Protein AF-A0A9D7PKL6-F1 (afdb_monomer)

Sequence (180 aa):
MLLTKYAADGWPEVGSLGANDYFYFTLTPSSNYWINLSSFVYTSQSSSGPTNFAVRSSLDGFTSNLGSPSATGGNIALGGPDFTHITTPITFRIYGWSGGGGNFAINDFTFNGSVALPIQLINFNVIQDQNPIISWATLSESDNSHFILERSREGEDFIKINTIQEKAPPMPKTNMLILM

Radius of gyration: 23.39 Å; Cα contacts (8 Å, |Δi|>4): 422; chains: 1; bounding box: 60×27×64 Å

Solvent-accessible surface area (backbone atoms only — not comparable to full-atom values): 10278 Å² total; per-residue (Å²): 132,88,80,76,57,55,71,53,58,72,34,44,52,68,82,67,81,48,97,82,43,60,52,75,51,73,51,65,45,57,92,72,27,25,35,29,43,40,30,43,37,39,37,32,46,60,55,69,16,42,75,44,39,35,30,25,39,51,89,69,74,55,71,60,72,65,37,66,49,52,57,59,30,42,76,34,74,30,67,51,77,92,34,40,75,37,62,57,72,44,38,39,36,45,34,37,16,44,9,67,53,21,34,36,28,43,60,51,75,46,79,42,64,50,75,49,70,44,76,39,71,71,44,79,47,73,48,87,55,102,71,64,46,77,50,68,46,66,75,38,81,60,68,53,36,41,42,42,43,46,46,33,92,79,66,74,66,70,46,80,75,47,74,48,70,48,96,59,84,82,44,70,87,59,84,50,87,57,85,85

Structure (mmCIF, N/CA/C/O backbone):
data_AF-A0A9D7PKL6-F1
#
_entry.id   AF-A0A9D7PKL6-F1
#
loop_
_atom_site.group_PDB
_atom_site.id
_atom_site.type_symbol
_atom_site.label_atom_id
_atom_site.label_alt_id
_atom_site.label_comp_id
_atom_site.label_asym_id
_atom_site.label_entity_id
_atom_site.label_seq_id
_atom_site.pdbx_PDB_ins_code
_atom_site.Cartn_x
_atom_site.Cartn_y
_atom_site.Cartn_z
_atom_site.occupancy
_atom_site.B_iso_or_equiv
_atom_site.auth_seq_id
_atom_site.auth_comp_id
_atom_site.auth_asym_id
_atom_site.auth_atom_id
_atom_site.pdbx_PDB_model_num
ATOM 1 N N . MET A 1 1 ? 27.960 -2.772 8.181 1.00 43.09 1 MET A N 1
ATOM 2 C CA . MET A 1 1 ? 26.676 -2.115 7.867 1.00 43.09 1 MET A CA 1
ATOM 3 C C . MET A 1 1 ? 26.114 -2.822 6.644 1.00 43.09 1 MET A C 1
ATOM 5 O O . MET A 1 1 ? 26.613 -2.601 5.551 1.00 43.09 1 MET A O 1
ATOM 9 N N . LEU A 1 2 ? 25.223 -3.796 6.833 1.00 45.31 2 LEU A N 1
ATOM 10 C CA . LEU A 1 2 ? 24.626 -4.526 5.711 1.00 45.31 2 LEU A CA 1
ATOM 11 C C . LEU A 1 2 ? 23.528 -3.644 5.117 1.00 45.31 2 LEU A C 1
ATOM 13 O O . LEU A 1 2 ? 22.478 -3.477 5.724 1.00 45.31 2 LEU A O 1
ATOM 17 N N . LEU A 1 3 ? 23.806 -3.032 3.968 1.00 49.50 3 LEU A N 1
ATOM 18 C CA . LEU A 1 3 ? 22.808 -2.306 3.193 1.00 49.50 3 LEU A CA 1
ATOM 19 C C . LEU A 1 3 ? 22.071 -3.330 2.318 1.00 49.50 3 LEU A C 1
ATOM 21 O O . LEU A 1 3 ? 22.527 -3.667 1.225 1.00 49.50 3 LEU A O 1
ATOM 25 N N . THR A 1 4 ? 20.975 -3.895 2.825 1.00 68.88 4 THR A N 1
ATOM 26 C CA . THR A 1 4 ? 20.118 -4.808 2.055 1.00 68.88 4 THR A CA 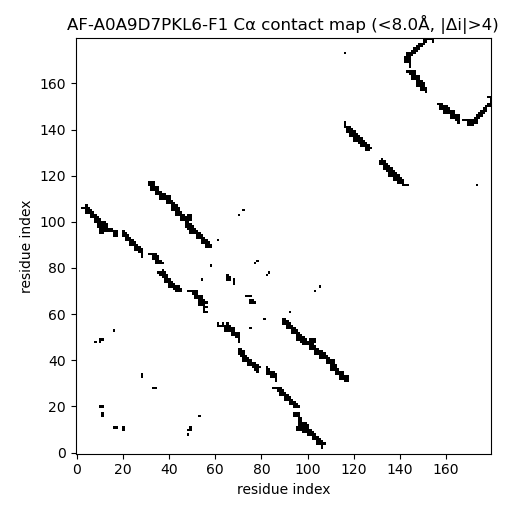1
ATOM 27 C C . THR A 1 4 ? 19.252 -3.996 1.097 1.00 68.88 4 THR A C 1
ATOM 29 O O . THR A 1 4 ? 18.138 -3.608 1.430 1.00 68.88 4 THR A O 1
ATOM 32 N N . LYS A 1 5 ? 19.789 -3.707 -0.088 1.00 84.94 5 LYS A N 1
ATOM 33 C CA . LYS A 1 5 ? 19.020 -3.174 -1.218 1.00 84.94 5 LYS A CA 1
ATOM 34 C C . LYS A 1 5 ? 18.401 -4.319 -2.018 1.00 84.94 5 LYS A C 1
ATOM 36 O O . LYS A 1 5 ? 19.016 -5.378 -2.147 1.00 84.94 5 LYS A O 1
ATOM 41 N N . TYR A 1 6 ? 17.239 -4.080 -2.612 1.00 91.25 6 TYR A N 1
ATOM 42 C CA . TYR A 1 6 ? 16.595 -5.016 -3.535 1.00 91.25 6 TYR A CA 1
ATOM 43 C C . TYR A 1 6 ? 16.832 -4.525 -4.957 1.00 91.25 6 TYR A C 1
ATOM 45 O O . TYR A 1 6 ? 16.249 -3.523 -5.357 1.00 91.25 6 TYR A O 1
ATOM 53 N N . ALA A 1 7 ? 17.730 -5.180 -5.692 1.00 93.00 7 ALA A N 1
ATOM 54 C CA . ALA A 1 7 ? 18.175 -4.748 -7.016 1.00 93.00 7 ALA A CA 1
ATOM 55 C C . ALA A 1 7 ? 17.681 -5.696 -8.114 1.00 93.00 7 ALA A C 1
ATOM 57 O O . ALA A 1 7 ? 17.659 -6.908 -7.911 1.00 93.00 7 ALA A O 1
ATOM 58 N N . ALA A 1 8 ? 17.338 -5.136 -9.272 1.00 91.88 8 ALA A N 1
ATOM 59 C CA . ALA A 1 8 ? 16.996 -5.876 -10.480 1.00 91.88 8 ALA A CA 1
ATOM 60 C C . ALA A 1 8 ? 17.498 -5.137 -11.731 1.00 91.88 8 ALA A C 1
ATOM 62 O O . ALA A 1 8 ? 17.630 -3.907 -11.754 1.00 91.88 8 ALA A O 1
ATOM 63 N N . ASP A 1 9 ? 17.780 -5.903 -12.772 1.00 92.19 9 ASP A N 1
ATOM 64 C CA . ASP A 1 9 ? 18.155 -5.449 -14.109 1.00 92.19 9 ASP A CA 1
ATOM 65 C C . ASP A 1 9 ? 17.289 -6.177 -15.154 1.00 92.19 9 ASP A C 1
ATOM 67 O O . ASP A 1 9 ? 16.287 -6.798 -14.801 1.00 92.19 9 ASP A O 1
ATOM 71 N N . GLY A 1 10 ? 17.615 -6.032 -16.442 1.00 89.25 10 GLY A N 1
ATOM 72 C CA . GLY A 1 10 ? 16.872 -6.704 -17.515 1.00 89.25 10 GLY A CA 1
ATOM 73 C C . GLY A 1 10 ? 15.485 -6.116 -17.792 1.00 89.25 10 GLY A C 1
ATOM 74 O O . GLY A 1 10 ? 14.627 -6.790 -18.351 1.00 89.25 10 GLY A O 1
ATOM 75 N N . TRP A 1 11 ? 15.257 -4.860 -17.407 1.00 91.81 11 TRP A N 1
ATOM 76 C CA . TRP A 1 11 ? 13.983 -4.176 -17.617 1.00 91.81 11 TRP A CA 1
ATOM 77 C C . TRP A 1 11 ? 13.642 -4.011 -19.103 1.00 91.81 11 TRP A C 1
ATOM 79 O O . TRP A 1 11 ? 14.558 -3.798 -19.904 1.00 91.81 11 TRP A O 1
ATOM 89 N N . PRO A 1 12 ? 12.344 -3.987 -19.473 1.00 90.12 12 PRO A N 1
ATOM 90 C CA . PRO A 1 12 ? 11.920 -3.803 -20.859 1.00 90.12 12 PRO A CA 1
ATOM 91 C C . PRO A 1 12 ? 12.604 -2.602 -21.523 1.00 90.12 12 PRO A C 1
ATOM 93 O O . PRO A 1 12 ? 12.607 -1.495 -20.973 1.00 90.12 12 PRO A O 1
ATOM 96 N N . GLU A 1 13 ? 13.202 -2.814 -22.700 1.00 81.25 13 GLU A N 1
ATOM 97 C CA . GLU A 1 13 ? 14.081 -1.818 -23.325 1.00 81.25 13 GLU A CA 1
ATOM 98 C C . GLU A 1 13 ? 13.337 -0.588 -23.846 1.00 81.25 13 GLU A C 1
ATOM 100 O O . GLU A 1 13 ? 13.808 0.538 -23.700 1.00 81.25 13 GLU A O 1
ATOM 105 N N . VAL A 1 14 ? 12.160 -0.800 -24.428 1.00 75.94 14 VAL A N 1
ATOM 106 C CA . VAL A 1 14 ? 11.302 0.240 -24.999 1.00 75.94 14 VAL A CA 1
ATOM 107 C C . VAL A 1 14 ? 9.856 -0.243 -24.955 1.00 75.94 14 VAL A C 1
ATOM 109 O O . VAL A 1 14 ? 9.597 -1.439 -25.082 1.00 75.94 14 VAL A O 1
ATOM 112 N N . GLY A 1 15 ? 8.903 0.681 -24.833 1.00 77.81 15 GLY A N 1
ATOM 113 C CA . GLY A 1 15 ? 7.480 0.376 -24.996 1.00 77.81 15 GLY A CA 1
ATOM 114 C C . GLY A 1 15 ? 6.666 0.524 -23.716 1.00 77.81 15 GLY A C 1
ATOM 115 O O . GLY A 1 15 ? 6.743 1.554 -23.049 1.00 77.81 15 GLY A O 1
ATOM 116 N N . SER A 1 16 ? 5.812 -0.458 -23.435 1.00 83.00 16 SER A N 1
ATOM 117 C CA . SER A 1 16 ? 4.867 -0.455 -22.317 1.00 83.00 16 SER A CA 1
ATOM 118 C C . SER A 1 16 ? 5.400 -1.208 -21.098 1.00 83.00 16 SER A C 1
ATOM 120 O O . SER A 1 16 ? 6.378 -1.946 -21.176 1.00 83.00 16 SER A O 1
ATOM 122 N N . LEU A 1 17 ? 4.693 -1.066 -19.979 1.00 89.31 17 LEU A N 1
ATOM 123 C CA . LEU A 1 17 ? 4.884 -1.860 -18.768 1.00 89.31 17 LEU A CA 1
ATOM 124 C C . LEU A 1 17 ? 4.929 -3.367 -19.083 1.00 89.31 17 LEU A C 1
ATOM 126 O O . LEU A 1 17 ? 4.010 -3.900 -19.710 1.00 89.31 17 LEU A O 1
ATOM 130 N N . GLY A 1 18 ? 5.986 -4.042 -18.626 1.00 87.19 18 GLY A N 1
ATOM 131 C CA . GLY A 1 18 ? 6.113 -5.498 -18.678 1.00 87.19 18 GLY A CA 1
ATOM 132 C C . GLY A 1 18 ? 5.342 -6.144 -17.531 1.00 87.19 18 GLY A C 1
ATOM 133 O O . GLY A 1 18 ? 5.554 -5.811 -16.367 1.00 87.19 18 GLY A O 1
ATOM 134 N N . ALA A 1 19 ? 4.424 -7.065 -17.835 1.00 85.62 19 ALA A N 1
ATOM 135 C CA . ALA A 1 19 ? 3.527 -7.644 -16.829 1.00 85.62 19 ALA A CA 1
ATOM 136 C C . ALA A 1 19 ? 4.251 -8.440 -15.727 1.00 85.62 19 ALA A C 1
ATOM 138 O O . ALA A 1 19 ? 3.666 -8.652 -14.667 1.00 85.62 19 ALA A O 1
ATOM 139 N N . ASN A 1 20 ? 5.499 -8.855 -15.971 1.00 90.25 20 ASN A N 1
ATOM 140 C CA . ASN A 1 20 ? 6.312 -9.677 -15.072 1.00 90.25 20 ASN A CA 1
ATOM 141 C C . ASN A 1 20 ? 7.545 -8.942 -14.511 1.00 90.25 20 ASN A C 1
ATOM 143 O O . ASN A 1 20 ? 8.284 -9.529 -13.726 1.00 90.25 20 ASN A O 1
ATOM 147 N N . ASP A 1 21 ? 7.749 -7.671 -14.872 1.00 92.31 21 ASP A N 1
ATOM 148 C CA . ASP A 1 21 ? 8.943 -6.899 -14.511 1.00 92.31 21 ASP A CA 1
ATOM 149 C C . ASP A 1 21 ? 8.608 -5.914 -13.389 1.00 92.31 21 ASP A C 1
ATOM 151 O O . ASP A 1 21 ? 8.228 -4.760 -13.621 1.00 92.31 21 ASP A O 1
ATOM 155 N N . TYR A 1 22 ? 8.675 -6.401 -12.147 1.00 95.75 22 TYR A N 1
ATOM 156 C CA . TYR A 1 22 ? 8.300 -5.626 -10.968 1.00 95.75 22 TYR A CA 1
ATOM 157 C C . TYR A 1 22 ? 8.981 -6.093 -9.677 1.00 95.75 22 TYR A C 1
ATOM 159 O O . TYR A 1 22 ? 9.321 -7.262 -9.506 1.00 95.75 22 TYR A O 1
ATOM 167 N N . PHE A 1 23 ? 9.058 -5.188 -8.700 1.00 96.44 23 PHE A N 1
ATOM 168 C CA . PHE A 1 23 ? 9.144 -5.567 -7.284 1.00 96.44 23 PHE A CA 1
ATOM 169 C C . PHE A 1 23 ? 7.745 -5.736 -6.718 1.00 96.44 23 PHE A C 1
ATOM 171 O O . PHE A 1 23 ? 6.831 -5.027 -7.139 1.00 96.44 23 PHE A O 1
ATOM 178 N N . TYR A 1 24 ? 7.566 -6.634 -5.750 1.00 97.06 24 TYR A N 1
ATOM 179 C CA . TYR A 1 24 ? 6.280 -6.803 -5.083 1.00 97.06 24 TYR A CA 1
ATOM 180 C C . TYR A 1 24 ? 6.409 -6.873 -3.566 1.00 97.06 24 TYR A C 1
ATOM 182 O O . TYR A 1 24 ? 7.386 -7.386 -3.025 1.00 97.06 24 TYR A O 1
ATOM 190 N N . PHE A 1 25 ? 5.370 -6.383 -2.898 1.00 97.06 25 PHE A N 1
ATOM 191 C CA . PHE A 1 25 ? 5.217 -6.396 -1.450 1.00 97.06 25 PHE A CA 1
ATOM 192 C C . PHE A 1 25 ? 3.818 -6.895 -1.134 1.00 97.06 25 PHE A C 1
ATOM 194 O O . PHE A 1 25 ? 2.854 -6.367 -1.684 1.00 97.06 25 PHE A O 1
ATOM 201 N N . THR A 1 26 ? 3.695 -7.890 -0.261 1.00 97.88 26 THR A N 1
ATOM 202 C CA . THR A 1 26 ? 2.387 -8.376 0.191 1.00 97.88 26 THR A CA 1
ATOM 203 C C . THR A 1 26 ? 2.221 -8.060 1.663 1.00 97.88 26 THR A C 1
ATOM 205 O O . THR A 1 26 ? 3.034 -8.485 2.482 1.00 97.88 26 THR A O 1
ATOM 208 N N . LEU A 1 27 ? 1.169 -7.313 1.981 1.00 96.44 27 LEU A N 1
ATOM 209 C CA . LEU A 1 27 ? 0.736 -7.070 3.346 1.00 96.44 27 LEU A CA 1
ATOM 210 C C . LEU A 1 27 ? -0.363 -8.073 3.670 1.00 96.44 27 LEU A C 1
ATOM 212 O O . LEU A 1 27 ? -1.413 -8.073 3.030 1.00 96.44 27 LEU A O 1
ATOM 216 N N . THR A 1 28 ? -0.110 -8.918 4.662 1.00 95.12 28 THR A N 1
ATOM 217 C CA . THR A 1 28 ? -1.080 -9.890 5.163 1.00 95.12 28 THR A CA 1
ATOM 218 C C . THR A 1 28 ? -1.548 -9.424 6.534 1.00 95.12 28 THR A C 1
ATOM 220 O O . THR A 1 28 ? -0.752 -9.473 7.475 1.00 95.12 28 THR A O 1
ATOM 223 N N . PRO A 1 29 ? -2.804 -8.964 6.672 1.00 91.81 29 PRO A N 1
ATOM 224 C CA . PRO A 1 29 ? -3.382 -8.724 7.984 1.00 91.81 29 PRO A CA 1
ATOM 225 C C . PRO A 1 29 ? -3.323 -10.009 8.818 1.00 91.81 29 PRO A C 1
ATOM 227 O O . PRO A 1 29 ? -3.626 -11.097 8.319 1.00 91.81 29 PRO A O 1
ATOM 230 N N . SER A 1 30 ? -2.928 -9.895 10.086 1.00 87.44 30 SER A N 1
ATOM 231 C CA . SER A 1 30 ? -3.080 -10.995 11.042 1.00 87.44 30 SER A CA 1
ATOM 232 C C . SER A 1 30 ? -4.556 -11.362 11.183 1.00 87.44 30 SER A C 1
ATOM 234 O O . SER A 1 30 ? -5.426 -10.508 11.013 1.00 87.44 30 SER A O 1
ATOM 236 N N . SER A 1 31 ? -4.847 -12.621 11.524 1.00 82.81 31 SER A N 1
ATOM 237 C CA . SER A 1 31 ? -6.228 -13.091 11.692 1.00 82.81 31 SER A CA 1
ATOM 238 C C . SER A 1 31 ? -7.029 -12.147 12.584 1.00 82.81 31 SER A C 1
ATOM 240 O O . SER A 1 31 ? -6.599 -11.844 13.693 1.00 82.81 31 SER A O 1
ATOM 242 N N . ASN A 1 32 ? -8.204 -11.744 12.102 1.00 75.94 32 ASN A N 1
ATOM 243 C CA . ASN A 1 32 ? -9.140 -10.807 12.726 1.00 75.94 32 ASN A CA 1
ATOM 244 C C . ASN A 1 32 ? -8.708 -9.320 12.706 1.00 75.94 32 ASN A C 1
ATOM 246 O O . ASN A 1 32 ? -9.543 -8.458 12.927 1.00 75.94 32 ASN A O 1
ATOM 250 N N . TYR A 1 33 ? -7.473 -8.957 12.374 1.00 83.75 33 TYR A N 1
ATOM 251 C CA . TYR A 1 33 ? -7.083 -7.546 12.237 1.00 83.75 33 TYR A CA 1
ATOM 252 C C . TYR A 1 33 ? -7.421 -7.025 10.837 1.00 83.75 33 TYR A C 1
ATOM 254 O O . TYR A 1 33 ? -7.478 -7.794 9.875 1.00 83.75 33 TYR A O 1
ATOM 262 N N . TRP A 1 34 ? -7.588 -5.707 10.701 1.00 88.62 34 TRP A N 1
ATOM 263 C CA . TRP A 1 34 ? -7.615 -5.060 9.388 1.00 88.62 34 TRP A CA 1
ATOM 264 C C . TRP A 1 34 ? -6.633 -3.904 9.297 1.00 88.62 34 TRP A C 1
ATOM 266 O O . TRP A 1 34 ? -6.353 -3.206 10.274 1.00 88.62 34 TRP A O 1
ATOM 276 N N . ILE A 1 35 ? -6.119 -3.703 8.089 1.00 93.50 35 ILE A N 1
ATOM 277 C CA . ILE A 1 35 ? -5.188 -2.626 7.765 1.00 93.50 35 ILE A CA 1
ATOM 278 C C . ILE A 1 35 ? -5.977 -1.471 7.139 1.00 93.50 35 ILE A C 1
ATOM 280 O O . ILE A 1 35 ? -6.814 -1.681 6.262 1.00 93.50 35 ILE A O 1
ATOM 284 N N . ASN A 1 36 ? -5.684 -0.246 7.571 1.00 94.81 36 ASN A N 1
ATOM 285 C CA . ASN A 1 36 ? -6.054 0.980 6.870 1.00 94.81 36 ASN A CA 1
ATOM 286 C C . ASN A 1 36 ? -4.767 1.666 6.427 1.00 94.81 36 ASN A C 1
ATOM 288 O O . ASN A 1 36 ? -3.945 2.030 7.267 1.00 94.81 36 ASN A O 1
ATOM 292 N N . LEU A 1 37 ? -4.568 1.830 5.125 1.00 96.69 37 LEU A N 1
ATOM 293 C CA . LEU A 1 37 ? -3.371 2.470 4.589 1.00 96.69 37 LEU A CA 1
ATOM 294 C C . LEU A 1 37 ? -3.600 3.972 4.404 1.00 96.69 37 LEU A C 1
ATOM 296 O O . LEU A 1 37 ? -4.722 4.451 4.272 1.00 96.69 37 LEU A O 1
ATOM 300 N N . SER A 1 38 ? -2.506 4.724 4.414 1.00 97.06 38 SER A N 1
ATOM 301 C CA . SER A 1 38 ? -2.490 6.154 4.103 1.00 97.06 38 SER A CA 1
ATOM 302 C C . SER A 1 38 ? -1.519 6.460 2.973 1.00 97.06 38 SER A C 1
ATOM 304 O O . SER A 1 38 ? -1.857 7.208 2.053 1.00 97.06 38 SER A O 1
ATOM 306 N N . SER A 1 39 ? -0.334 5.848 2.988 1.00 97.88 39 SER A N 1
ATOM 307 C CA . SER A 1 39 ? 0.607 5.949 1.881 1.00 97.88 39 SER A CA 1
ATOM 308 C C . SER A 1 39 ? 1.597 4.799 1.808 1.00 97.88 39 SER A C 1
ATOM 310 O O . SER A 1 39 ? 1.878 4.118 2.793 1.00 97.88 39 SER A O 1
ATOM 312 N N . PHE A 1 40 ? 2.168 4.624 0.623 1.00 97.94 40 PHE A N 1
ATOM 313 C CA . PHE A 1 40 ? 3.340 3.797 0.400 1.00 97.94 40 PHE A CA 1
ATOM 314 C C . PHE A 1 40 ? 4.494 4.676 -0.078 1.00 97.94 40 PHE A C 1
ATOM 316 O O . PHE A 1 40 ? 4.395 5.337 -1.111 1.00 97.94 40 PHE A O 1
ATOM 323 N N . VAL A 1 41 ? 5.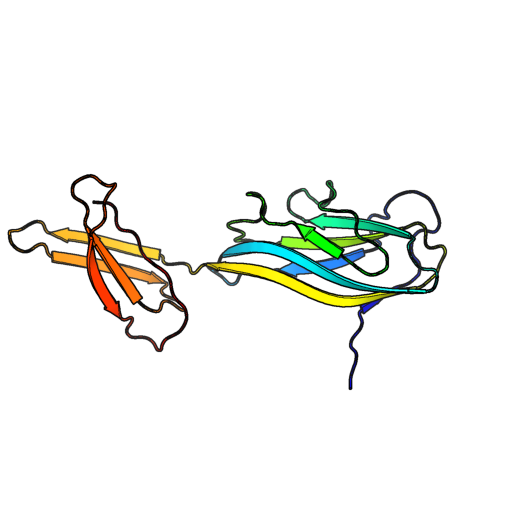584 4.693 0.682 1.00 97.69 41 VAL A N 1
ATOM 324 C CA . VAL A 1 41 ? 6.775 5.493 0.397 1.00 97.69 41 VAL A CA 1
ATOM 325 C C . VAL A 1 41 ? 7.937 4.554 0.144 1.00 97.69 41 VAL A C 1
ATOM 327 O O . VAL A 1 41 ? 8.128 3.598 0.888 1.00 97.69 41 VAL A O 1
ATOM 330 N N . TYR A 1 42 ? 8.739 4.834 -0.874 1.00 96.75 42 TYR A N 1
ATOM 331 C CA . TYR A 1 42 ? 9.992 4.119 -1.081 1.00 96.75 42 TYR A CA 1
ATOM 332 C C . TYR A 1 42 ? 11.060 5.042 -1.657 1.00 96.75 42 TYR A C 1
ATOM 334 O O . TYR A 1 42 ? 10.757 6.046 -2.308 1.00 96.75 42 TYR A O 1
ATOM 342 N N . THR A 1 43 ? 12.318 4.679 -1.426 1.00 96.94 43 THR A N 1
ATOM 343 C CA . THR A 1 43 ? 13.481 5.323 -2.039 1.00 96.94 43 THR A CA 1
ATOM 344 C C . THR A 1 43 ? 14.207 4.330 -2.929 1.00 96.94 43 THR A C 1
ATOM 346 O O . THR A 1 43 ? 14.248 3.128 -2.650 1.00 96.94 43 THR A O 1
ATOM 349 N N . SER A 1 44 ? 14.794 4.822 -4.012 1.00 96.19 44 SER A N 1
ATOM 350 C CA . SER A 1 44 ? 15.494 3.974 -4.970 1.00 96.19 44 SER A CA 1
ATOM 351 C C . SER A 1 44 ? 16.701 4.662 -5.587 1.00 96.19 44 SER A C 1
ATOM 353 O O . SER A 1 44 ? 16.901 5.870 -5.468 1.00 96.19 44 SER A O 1
ATOM 355 N N . GLN A 1 45 ? 17.523 3.857 -6.246 1.00 94.88 45 GLN A N 1
ATOM 356 C CA . GLN A 1 45 ? 18.632 4.298 -7.078 1.00 94.88 45 GLN A CA 1
ATOM 357 C C . GLN A 1 45 ? 18.580 3.563 -8.416 1.00 94.88 45 GLN A C 1
ATOM 359 O O . GLN A 1 45 ? 18.155 2.410 -8.486 1.00 94.88 45 GLN A O 1
ATOM 364 N N . SER A 1 46 ? 19.029 4.234 -9.470 1.00 93.81 46 SER A N 1
ATOM 365 C CA . SER A 1 46 ? 19.059 3.701 -10.828 1.00 93.81 46 SER A CA 1
ATOM 366 C C . SER A 1 46 ? 20.397 4.028 -11.477 1.00 93.81 46 SER A C 1
ATOM 368 O O . SER A 1 46 ? 20.918 5.129 -11.304 1.00 93.81 46 SER A O 1
ATOM 370 N N . SER A 1 47 ? 20.944 3.077 -12.230 1.00 92.69 47 SER A N 1
ATOM 371 C CA . SER A 1 47 ? 22.112 3.269 -13.088 1.00 92.69 47 SER A CA 1
ATOM 372 C C . SER A 1 47 ? 21.750 2.798 -14.488 1.00 92.69 47 SER A C 1
ATOM 374 O O . SER A 1 47 ? 21.758 1.599 -14.771 1.00 92.69 47 SER A O 1
ATOM 376 N N . SER A 1 48 ? 21.364 3.751 -15.339 1.00 91.38 48 SER A N 1
ATOM 377 C CA . SER A 1 48 ? 20.802 3.499 -16.676 1.00 91.38 48 SER A CA 1
ATOM 378 C C . SER A 1 48 ? 19.572 2.575 -16.683 1.00 91.38 48 SER A C 1
ATOM 380 O O . SER A 1 48 ? 19.283 1.977 -17.708 1.00 91.38 48 SER A O 1
ATOM 382 N N . GLY A 1 49 ? 18.885 2.404 -15.547 1.00 93.00 49 GLY A N 1
ATOM 383 C CA . GLY A 1 49 ? 17.706 1.547 -15.418 1.00 93.00 49 GLY A CA 1
ATOM 384 C C . GLY A 1 49 ? 16.429 2.190 -15.977 1.00 93.00 49 GLY A C 1
ATOM 385 O O . GLY A 1 49 ? 16.500 3.148 -16.749 1.00 93.00 49 GLY A O 1
ATOM 386 N N . PRO A 1 50 ? 15.243 1.699 -15.576 1.00 94.75 50 PRO A N 1
ATOM 387 C CA . PRO A 1 50 ? 13.960 2.216 -16.026 1.00 94.75 50 PRO A CA 1
ATOM 388 C C . PRO A 1 50 ? 13.827 3.724 -15.873 1.00 94.75 50 PRO A C 1
ATOM 390 O O . PRO A 1 50 ? 14.256 4.318 -14.879 1.00 94.75 50 PRO A O 1
ATOM 393 N N . THR A 1 51 ? 13.167 4.324 -16.854 1.00 94.00 51 THR A N 1
ATOM 394 C CA . THR A 1 51 ? 12.846 5.757 -16.880 1.00 94.00 51 THR A CA 1
ATOM 395 C C . THR A 1 51 ? 11.367 6.023 -16.625 1.00 94.00 51 THR A C 1
ATOM 397 O O . THR A 1 51 ? 10.990 7.150 -16.313 1.00 94.00 51 THR A O 1
ATOM 400 N N . ASN A 1 52 ? 10.534 4.985 -16.708 1.00 95.25 52 ASN A N 1
ATOM 401 C CA . ASN A 1 52 ? 9.107 5.052 -16.445 1.00 95.25 52 ASN A CA 1
ATOM 402 C C . ASN A 1 52 ? 8.721 4.043 -15.367 1.00 95.25 52 ASN A C 1
ATOM 404 O O . ASN A 1 52 ? 9.278 2.944 -15.323 1.00 95.25 52 ASN A O 1
ATOM 408 N N . PHE A 1 53 ? 7.751 4.416 -14.531 1.00 96.25 53 PHE A N 1
ATOM 409 C CA . PHE A 1 53 ? 7.316 3.614 -13.395 1.00 96.25 53 PHE A CA 1
ATOM 410 C C . PHE A 1 53 ? 5.805 3.661 -13.218 1.00 96.25 53 PHE A C 1
ATOM 412 O O . PHE A 1 53 ? 5.147 4.645 -13.558 1.00 96.25 53 PHE A O 1
ATOM 419 N N . ALA A 1 54 ? 5.269 2.596 -12.633 1.00 97.44 54 ALA A N 1
ATOM 420 C CA . ALA A 1 54 ? 3.893 2.541 -12.169 1.00 97.44 54 ALA A CA 1
ATOM 421 C C . ALA A 1 54 ? 3.813 1.700 -10.897 1.00 97.44 54 ALA A C 1
ATOM 423 O O . ALA A 1 54 ? 4.437 0.642 -10.806 1.00 97.44 54 ALA A O 1
ATOM 424 N N . VAL A 1 55 ? 3.007 2.144 -9.938 1.00 98.06 55 VAL A N 1
ATOM 425 C CA . VAL A 1 55 ? 2.627 1.340 -8.775 1.00 98.06 55 VAL A CA 1
ATOM 426 C C . VAL A 1 55 ? 1.196 0.864 -8.958 1.00 98.06 55 VAL A C 1
ATOM 428 O O . VAL A 1 55 ? 0.327 1.661 -9.303 1.00 98.06 55 VAL A O 1
ATOM 431 N N . ARG A 1 56 ? 0.947 -0.428 -8.740 1.00 98.00 56 ARG A N 1
ATOM 432 C CA . ARG A 1 56 ? -0.392 -1.040 -8.814 1.00 98.00 56 ARG A CA 1
ATOM 433 C C . ARG A 1 56 ? -0.647 -1.933 -7.608 1.00 98.00 56 ARG A C 1
ATOM 435 O O . ARG A 1 56 ? 0.312 -2.375 -6.976 1.00 98.00 56 ARG A O 1
ATOM 442 N N . SER A 1 57 ? -1.909 -2.240 -7.321 1.00 98.19 57 SER A N 1
ATOM 443 C CA . SER A 1 57 ? -2.288 -3.197 -6.275 1.00 98.19 57 SER A CA 1
ATOM 444 C C . SER A 1 57 ? -3.035 -4.404 -6.836 1.00 98.19 57 SER A C 1
ATOM 446 O O . SER A 1 57 ? -3.504 -4.404 -7.969 1.00 98.19 57 SER A O 1
ATOM 448 N N . SER A 1 58 ? -3.155 -5.448 -6.019 1.00 98.31 58 SER A N 1
ATOM 449 C CA . SER A 1 58 ? -3.961 -6.630 -6.318 1.00 98.31 58 SER A CA 1
ATOM 450 C C . SER A 1 58 ? -5.468 -6.376 -6.244 1.00 98.31 58 SER A C 1
ATOM 452 O O . SER A 1 58 ? -6.224 -7.261 -6.632 1.00 98.31 58 SER A O 1
ATOM 454 N N . LEU A 1 59 ? -5.906 -5.209 -5.752 1.00 96.75 59 LEU A N 1
ATOM 455 C CA . LEU A 1 59 ? -7.321 -4.879 -5.544 1.00 96.75 59 LEU A CA 1
ATOM 456 C C . LEU A 1 59 ? -8.135 -4.986 -6.839 1.00 96.75 59 LEU A C 1
ATOM 458 O O . LEU A 1 59 ? -9.264 -5.461 -6.826 1.00 96.75 59 LEU A O 1
ATOM 462 N N . ASP A 1 60 ? -7.532 -4.586 -7.954 1.00 95.69 60 ASP A N 1
ATOM 463 C CA . ASP A 1 60 ? -8.140 -4.617 -9.280 1.00 95.69 60 ASP A CA 1
ATOM 464 C C . ASP A 1 60 ? -7.417 -5.586 -10.231 1.00 95.69 60 ASP A C 1
ATOM 466 O O . ASP A 1 60 ? -7.483 -5.445 -11.449 1.00 95.69 60 ASP A O 1
ATOM 470 N N . GLY A 1 61 ? -6.671 -6.555 -9.690 1.00 96.75 61 GLY A N 1
ATOM 471 C CA . GLY A 1 61 ? -5.865 -7.465 -10.505 1.00 96.75 61 GLY A CA 1
ATOM 472 C C . GLY A 1 61 ? -4.686 -6.787 -11.217 1.00 96.75 61 GLY A C 1
ATOM 473 O O . GLY A 1 61 ? -4.230 -7.288 -12.244 1.00 96.75 61 GLY A O 1
ATOM 474 N N . PHE A 1 62 ? -4.161 -5.685 -10.667 1.00 97.44 62 PHE A N 1
ATOM 475 C CA . PHE A 1 62 ? -3.035 -4.910 -11.197 1.00 97.44 62 PHE A CA 1
ATOM 476 C C . PHE A 1 62 ? -3.333 -4.201 -12.525 1.00 97.44 62 PHE A C 1
ATOM 478 O O . PHE A 1 62 ? -2.455 -4.123 -13.395 1.00 97.44 62 PHE A O 1
ATOM 485 N N . THR A 1 63 ? -4.539 -3.656 -12.696 1.00 95.19 63 THR A N 1
ATOM 486 C CA . THR A 1 63 ? -4.929 -2.981 -13.948 1.00 95.19 63 THR A CA 1
ATOM 487 C C . THR A 1 63 ? -4.683 -1.474 -13.929 1.00 95.19 63 THR A C 1
ATOM 489 O O . THR A 1 63 ? -4.138 -0.933 -14.895 1.00 95.19 63 THR A O 1
ATOM 492 N N . SER A 1 64 ? -4.992 -0.806 -12.821 1.00 95.50 64 SER A N 1
ATOM 493 C CA . SER A 1 64 ? -4.935 0.648 -12.675 1.00 95.50 64 SER A CA 1
ATOM 494 C C . SER A 1 64 ? -3.649 1.089 -11.988 1.00 95.50 64 SER A C 1
ATOM 496 O O . SER A 1 64 ? -3.149 0.443 -11.064 1.00 95.50 64 SER A O 1
ATOM 498 N N . ASN A 1 65 ? -3.104 2.223 -12.431 1.00 96.69 65 ASN A N 1
ATOM 499 C CA . ASN A 1 65 ? -1.962 2.845 -11.770 1.00 96.69 65 ASN A CA 1
ATOM 500 C C . ASN A 1 65 ? -2.443 3.628 -10.540 1.00 96.69 65 ASN A C 1
ATOM 502 O O . ASN A 1 65 ? -3.242 4.550 -10.670 1.00 96.69 65 ASN A O 1
ATOM 506 N N . LEU A 1 66 ? -1.896 3.303 -9.371 1.00 97.38 66 LEU A N 1
ATOM 507 C CA . LEU A 1 66 ? -2.047 4.074 -8.130 1.00 97.38 66 LEU A CA 1
ATOM 508 C C . LEU A 1 66 ? -1.142 5.311 -8.116 1.00 97.38 66 LEU A C 1
ATOM 510 O O . LEU A 1 66 ? -1.412 6.290 -7.430 1.00 97.38 66 LEU A O 1
ATOM 514 N N . GLY A 1 67 ? -0.054 5.263 -8.883 1.00 96.56 67 GLY A N 1
ATOM 515 C CA . GLY A 1 67 ? 0.840 6.389 -9.106 1.00 96.56 67 GLY A CA 1
ATOM 516 C C . GLY A 1 67 ? 1.974 6.032 -10.060 1.00 96.56 67 GLY A C 1
ATOM 517 O O . GLY A 1 67 ? 2.200 4.857 -10.357 1.00 96.56 67 GLY A O 1
ATOM 518 N N . SER A 1 68 ? 2.690 7.057 -10.514 1.00 95.81 68 SER A N 1
ATOM 519 C CA . SER A 1 68 ? 3.821 6.945 -11.443 1.00 95.81 68 SER A CA 1
ATOM 520 C C . SER A 1 68 ? 5.047 7.644 -10.838 1.00 95.81 68 SER A C 1
ATOM 522 O O . SER A 1 68 ? 5.278 8.820 -11.121 1.00 95.81 68 SER A O 1
ATOM 524 N N . PRO A 1 69 ? 5.776 6.980 -9.923 1.00 94.81 69 PRO A N 1
ATOM 525 C CA . PRO A 1 69 ? 6.931 7.561 -9.233 1.00 94.81 69 PRO A CA 1
ATOM 526 C C . PRO A 1 69 ? 8.144 7.729 -10.168 1.00 94.81 69 PRO A C 1
ATOM 528 O O . PRO A 1 69 ? 8.077 7.426 -11.358 1.00 94.81 69 PRO A O 1
ATOM 531 N N . SER A 1 70 ? 9.266 8.231 -9.644 1.00 93.38 70 SER A N 1
ATOM 532 C CA . SER A 1 70 ? 10.501 8.406 -10.418 1.00 93.38 70 SER A CA 1
ATOM 533 C C . SER A 1 70 ? 11.545 7.331 -10.095 1.00 93.38 70 SER A C 1
ATOM 535 O O . SER A 1 70 ? 11.390 6.526 -9.173 1.00 93.38 70 SER A O 1
ATOM 537 N N . ALA A 1 71 ? 12.672 7.371 -10.811 1.00 93.44 71 ALA A N 1
ATOM 538 C CA . ALA A 1 71 ? 13.814 6.488 -10.574 1.00 93.44 71 ALA A CA 1
ATOM 539 C C . ALA A 1 71 ? 14.464 6.653 -9.184 1.00 93.44 71 ALA A C 1
ATOM 541 O O . ALA A 1 71 ? 15.220 5.777 -8.759 1.00 93.44 71 ALA A O 1
ATOM 542 N N . THR A 1 72 ? 14.171 7.741 -8.462 1.00 95.25 72 THR A N 1
ATOM 543 C CA . THR A 1 72 ? 14.662 7.984 -7.093 1.00 95.25 72 THR A CA 1
ATOM 544 C C . THR A 1 72 ? 13.670 7.564 -6.008 1.00 95.25 72 THR A C 1
ATOM 546 O O . THR A 1 72 ? 14.004 7.600 -4.824 1.00 95.25 72 THR A O 1
ATOM 549 N N . GLY A 1 73 ? 12.454 7.176 -6.394 1.00 95.25 73 GLY A N 1
ATOM 550 C CA . GLY A 1 73 ? 11.391 6.768 -5.487 1.00 95.25 73 GLY A CA 1
ATOM 551 C C . GLY A 1 73 ? 10.176 7.681 -5.547 1.00 95.25 73 GLY A C 1
ATOM 552 O O . GLY A 1 73 ? 10.007 8.478 -6.474 1.00 95.25 73 GLY A O 1
ATOM 553 N N . GLY A 1 74 ? 9.305 7.561 -4.550 1.00 95.69 74 GLY A N 1
ATOM 554 C CA . GLY A 1 74 ? 8.099 8.374 -4.481 1.00 95.69 74 GLY A CA 1
ATOM 555 C C . GLY A 1 74 ? 7.211 8.069 -3.285 1.00 95.69 74 GLY A C 1
ATOM 556 O O . GLY A 1 74 ? 7.486 7.176 -2.485 1.00 95.69 7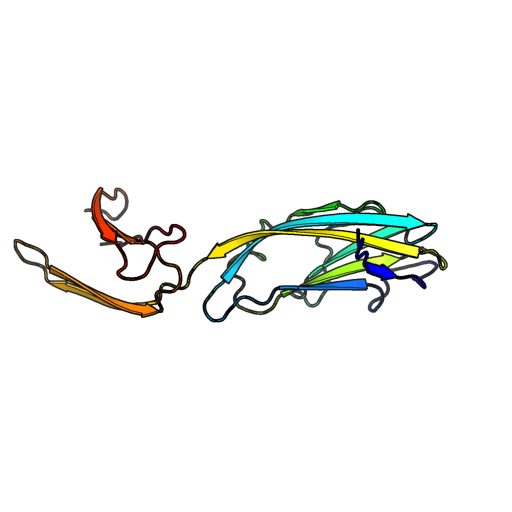4 GLY A O 1
ATOM 557 N N . ASN A 1 75 ? 6.130 8.841 -3.196 1.00 97.50 75 ASN A N 1
ATOM 558 C CA . ASN A 1 75 ? 5.059 8.693 -2.220 1.00 97.50 75 ASN A CA 1
ATOM 559 C C . ASN A 1 75 ? 3.749 8.421 -2.968 1.00 97.50 75 ASN A C 1
ATOM 561 O O . ASN A 1 75 ? 3.279 9.272 -3.723 1.00 97.50 75 ASN A O 1
ATOM 565 N N . ILE A 1 76 ? 3.183 7.236 -2.771 1.00 98.06 76 ILE A N 1
ATOM 566 C CA . ILE A 1 76 ? 1.920 6.808 -3.366 1.00 98.06 76 ILE A CA 1
ATOM 567 C C . ILE A 1 76 ? 0.821 7.008 -2.331 1.00 98.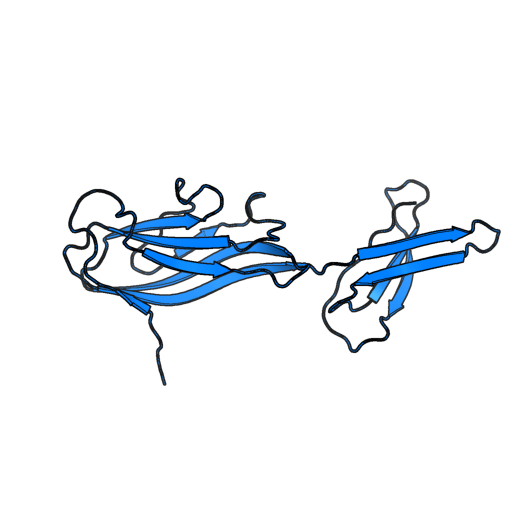06 76 ILE A C 1
ATOM 569 O O . ILE A 1 76 ? 0.869 6.415 -1.252 1.00 98.06 76 ILE A O 1
ATOM 573 N N . ALA A 1 77 ? -0.164 7.843 -2.650 1.00 97.31 77 ALA A N 1
ATOM 574 C CA . ALA A 1 77 ? -1.309 8.070 -1.780 1.00 97.31 77 ALA A CA 1
ATOM 575 C C . ALA A 1 77 ? -2.218 6.833 -1.765 1.00 97.31 77 ALA A C 1
ATOM 577 O O . ALA A 1 77 ? -2.643 6.360 -2.815 1.00 97.31 77 ALA A O 1
ATOM 578 N N . LEU A 1 78 ? -2.526 6.339 -0.567 1.00 96.62 78 LEU A N 1
ATOM 579 C CA . LEU A 1 78 ? -3.380 5.174 -0.322 1.00 96.62 78 LEU A CA 1
ATOM 580 C C . LEU A 1 78 ? -4.498 5.496 0.684 1.00 96.62 78 LEU A C 1
ATOM 582 O O . LEU A 1 78 ? -5.039 4.595 1.294 1.00 96.62 78 LEU A O 1
ATOM 586 N N . GLY A 1 79 ? -4.845 6.770 0.889 1.00 88.38 79 GLY A N 1
ATOM 587 C CA . GLY A 1 79 ? -5.887 7.179 1.845 1.00 88.38 79 GLY A CA 1
ATOM 588 C C . GLY A 1 79 ? -7.329 7.070 1.326 1.00 88.38 79 GLY A C 1
ATOM 589 O O . GLY A 1 79 ? -8.239 7.592 1.963 1.00 88.38 79 GLY A O 1
ATOM 590 N N . GLY A 1 80 ? -7.539 6.477 0.146 1.00 89.81 80 GLY A N 1
ATOM 591 C CA . GLY A 1 80 ? -8.869 6.280 -0.438 1.00 89.81 80 GLY A CA 1
ATOM 592 C C . GLY A 1 80 ? -9.644 5.131 0.226 1.00 89.81 80 GLY A C 1
ATOM 593 O O . GLY A 1 80 ? -9.029 4.277 0.866 1.00 89.81 80 GLY A O 1
ATOM 594 N N . PRO A 1 81 ? -10.979 5.067 0.048 1.00 90.81 81 PRO A N 1
ATOM 595 C CA . PRO A 1 81 ? -11.833 4.055 0.688 1.00 90.81 81 PRO A CA 1
ATOM 596 C C . PRO A 1 81 ? -11.407 2.618 0.355 1.00 90.81 81 PRO A C 1
ATOM 598 O O . PRO A 1 81 ? -11.448 1.741 1.214 1.00 90.81 81 PRO A O 1
ATOM 601 N N . ASP A 1 82 ? -10.899 2.419 -0.857 1.00 93.88 82 ASP A N 1
ATOM 602 C CA . ASP A 1 82 ? -10.368 1.165 -1.396 1.00 93.88 82 ASP A CA 1
ATOM 603 C C . ASP A 1 82 ? -9.198 0.563 -0.600 1.00 93.88 82 ASP A C 1
ATOM 605 O O . ASP A 1 82 ? -8.886 -0.620 -0.728 1.00 93.88 82 ASP A O 1
ATOM 609 N N . PHE A 1 83 ? -8.536 1.375 0.225 1.00 96.44 83 PHE A N 1
ATOM 610 C CA . PHE A 1 83 ? -7.380 0.982 1.027 1.00 96.44 83 PHE A CA 1
ATOM 611 C C . PHE A 1 83 ? -7.653 1.068 2.534 1.00 96.44 83 PHE A C 1
ATOM 613 O O . PHE A 1 83 ? -6.729 1.121 3.351 1.00 96.44 83 PHE A O 1
ATOM 620 N N . THR A 1 84 ? -8.933 1.053 2.902 1.00 94.19 84 THR A N 1
ATOM 621 C CA . THR A 1 84 ? -9.408 0.923 4.281 1.00 94.19 84 THR A CA 1
ATOM 622 C C . THR A 1 84 ? -10.019 -0.459 4.502 1.00 94.19 84 THR A C 1
ATOM 624 O O . THR A 1 84 ? -10.423 -1.126 3.553 1.00 94.19 84 THR A O 1
ATOM 627 N N . HIS A 1 85 ? -10.067 -0.910 5.757 1.00 91.38 85 HIS A N 1
ATOM 628 C CA . HIS A 1 85 ? -10.682 -2.183 6.148 1.00 91.38 85 HIS A CA 1
ATOM 629 C C . HIS A 1 85 ? -10.172 -3.419 5.375 1.00 91.38 85 HIS A C 1
ATOM 631 O O . HIS A 1 85 ? -10.925 -4.328 5.029 1.00 91.38 85 HIS A O 1
ATOM 637 N N . ILE A 1 86 ? -8.865 -3.476 5.115 1.00 93.69 86 ILE A N 1
ATOM 638 C CA . ILE A 1 86 ? -8.239 -4.586 4.394 1.00 93.69 86 ILE A CA 1
ATOM 639 C C . ILE A 1 86 ? -8.094 -5.780 5.344 1.00 93.69 86 ILE A C 1
ATOM 641 O O . ILE A 1 86 ? -7.251 -5.758 6.242 1.00 93.69 86 ILE A O 1
ATOM 645 N N . THR A 1 87 ? -8.909 -6.815 5.136 1.00 93.06 87 THR A N 1
ATOM 646 C CA . THR A 1 87 ? -8.956 -8.049 5.950 1.00 93.06 87 THR A CA 1
ATOM 647 C C . THR A 1 87 ? -8.299 -9.258 5.276 1.00 93.06 87 THR A C 1
ATOM 649 O O . THR A 1 87 ? -8.065 -10.2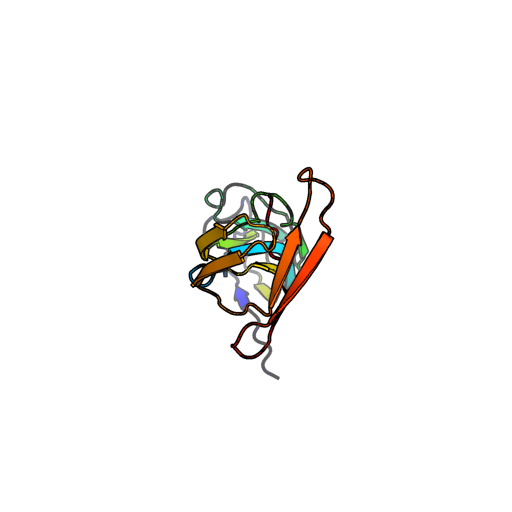79 5.919 1.00 93.06 87 THR A O 1
ATOM 652 N N . THR A 1 88 ? -7.965 -9.157 3.988 1.00 94.62 88 THR A N 1
ATOM 653 C CA . THR A 1 88 ? -7.274 -10.195 3.206 1.00 94.62 88 THR A CA 1
ATOM 654 C C . THR A 1 88 ? -5.909 -9.699 2.728 1.00 94.62 88 THR A C 1
ATOM 656 O O . THR A 1 88 ? -5.706 -8.486 2.655 1.00 94.62 88 THR A O 1
ATOM 659 N N . PRO A 1 89 ? -4.968 -10.590 2.355 1.00 97.69 89 PRO A N 1
ATOM 660 C CA . PRO A 1 89 ? -3.694 -10.165 1.787 1.00 97.69 89 PRO A CA 1
ATOM 661 C C . PRO A 1 89 ? -3.872 -9.205 0.606 1.00 97.69 89 PRO A C 1
ATOM 663 O O . PRO A 1 89 ? -4.657 -9.473 -0.305 1.00 97.69 89 PRO A O 1
ATOM 666 N N . ILE A 1 90 ? -3.116 -8.109 0.613 1.00 97.94 90 ILE A N 1
ATOM 667 C CA . ILE A 1 90 ? -3.044 -7.148 -0.489 1.00 97.94 90 ILE A CA 1
ATOM 668 C C . ILE A 1 90 ? -1.602 -7.047 -0.977 1.00 97.94 90 ILE A C 1
ATOM 670 O O . ILE A 1 90 ? -0.668 -6.904 -0.185 1.00 97.94 90 ILE A O 1
ATOM 674 N N . THR A 1 91 ? -1.406 -7.126 -2.290 1.00 98.56 91 THR A N 1
ATOM 675 C CA . THR A 1 91 ? -0.083 -7.033 -2.911 1.00 98.56 91 THR A CA 1
ATOM 676 C C . THR A 1 91 ? 0.048 -5.726 -3.671 1.00 98.56 91 THR A C 1
ATOM 678 O O . THR A 1 91 ? -0.819 -5.387 -4.469 1.00 98.56 91 THR A O 1
ATOM 681 N N . PHE A 1 92 ? 1.164 -5.031 -3.488 1.00 98.38 92 PHE A N 1
ATOM 682 C CA . PHE A 1 92 ? 1.568 -3.876 -4.280 1.00 98.38 92 PHE A CA 1
ATOM 683 C C . PHE A 1 92 ? 2.733 -4.258 -5.181 1.00 98.38 92 PHE A C 1
ATOM 685 O O . PHE A 1 92 ? 3.635 -4.977 -4.753 1.00 98.38 92 PHE A O 1
ATOM 692 N N . ARG A 1 93 ? 2.720 -3.777 -6.424 1.00 98.00 93 ARG A N 1
ATOM 693 C CA . ARG A 1 93 ? 3.789 -3.986 -7.404 1.00 98.00 93 ARG A CA 1
ATOM 694 C C . ARG A 1 93 ? 4.335 -2.657 -7.889 1.00 98.00 93 ARG A C 1
ATOM 696 O O . ARG A 1 93 ? 3.551 -1.772 -8.226 1.00 98.00 93 ARG A O 1
ATOM 703 N N . ILE A 1 94 ? 5.658 -2.545 -7.953 1.00 97.38 94 ILE A N 1
ATOM 704 C CA . ILE A 1 94 ? 6.366 -1.423 -8.572 1.00 97.38 94 ILE A CA 1
ATOM 705 C C . ILE A 1 94 ? 6.952 -1.919 -9.884 1.00 97.38 94 ILE A C 1
ATOM 707 O O . ILE A 1 94 ? 7.882 -2.723 -9.878 1.00 97.38 94 ILE A O 1
ATOM 711 N N . TYR A 1 95 ? 6.406 -1.427 -10.986 1.00 96.38 95 TYR A N 1
ATOM 712 C CA . TYR A 1 95 ? 6.863 -1.731 -12.334 1.00 96.38 95 TYR A CA 1
ATOM 713 C C . TYR A 1 95 ? 7.856 -0.679 -12.819 1.00 96.38 95 TYR A C 1
ATOM 715 O O . TYR A 1 95 ? 7.733 0.498 -12.468 1.00 96.38 95 TYR A O 1
ATOM 723 N N . GLY A 1 96 ? 8.779 -1.101 -13.680 1.00 94.94 96 GLY A N 1
ATOM 724 C CA . GLY A 1 96 ? 9.703 -0.234 -14.405 1.00 94.94 96 GLY A CA 1
ATOM 725 C C . GLY A 1 96 ? 9.796 -0.642 -15.876 1.00 94.94 96 GLY A C 1
ATOM 726 O O . GLY A 1 96 ? 9.718 -1.825 -16.193 1.00 94.94 96 GLY A O 1
ATOM 727 N N . TRP A 1 97 ? 9.945 0.318 -16.789 1.00 95.00 97 TRP A N 1
ATOM 728 C CA . TRP A 1 97 ? 10.219 0.038 -18.204 1.00 95.00 97 TRP A CA 1
ATOM 729 C C . TRP A 1 97 ? 11.001 1.169 -18.893 1.00 95.00 97 TRP A C 1
ATOM 731 O O . TRP A 1 97 ? 11.265 2.225 -18.304 1.00 95.00 97 TRP A O 1
ATOM 741 N N . SER A 1 98 ? 11.378 0.927 -20.151 1.00 92.38 98 SER A N 1
ATOM 742 C CA . SER A 1 98 ? 12.257 1.773 -20.968 1.00 92.38 98 SER A CA 1
ATOM 743 C C . SER A 1 98 ? 13.642 1.955 -20.336 1.00 92.38 98 SER A C 1
ATOM 745 O O . SER A 1 98 ? 14.086 3.084 -20.116 1.00 92.38 98 SER A O 1
ATOM 747 N N . GLY A 1 99 ? 14.269 0.834 -19.957 1.00 82.88 99 GLY A N 1
ATOM 748 C CA . GLY A 1 99 ? 15.538 0.796 -19.213 1.00 82.88 99 GLY A CA 1
ATOM 749 C C . GLY A 1 99 ? 16.704 0.090 -19.913 1.00 82.88 99 GLY A C 1
ATOM 750 O O . GLY A 1 99 ? 17.824 0.164 -19.428 1.00 82.88 99 GLY A O 1
ATOM 751 N N . GLY A 1 100 ? 16.475 -0.600 -21.034 1.00 69.44 100 GLY A N 1
ATOM 752 C CA . GLY A 1 100 ? 17.537 -1.046 -21.956 1.00 69.44 100 GLY A CA 1
ATOM 753 C C . GLY A 1 100 ? 18.615 -1.995 -21.399 1.00 69.44 100 GLY A C 1
ATOM 754 O O . GLY A 1 100 ? 19.633 -2.175 -22.057 1.00 69.44 100 GLY A O 1
ATOM 755 N N . GLY A 1 101 ? 18.453 -2.528 -20.178 1.00 76.38 101 GLY A N 1
ATOM 756 C CA . GLY A 1 101 ? 19.450 -3.357 -19.482 1.00 76.38 101 GLY A CA 1
ATOM 757 C C . GLY A 1 101 ? 20.164 -2.719 -18.278 1.00 76.38 101 GLY A C 1
ATOM 758 O O . GLY A 1 101 ? 20.985 -3.387 -17.650 1.00 76.38 101 GLY A O 1
ATOM 759 N N . GLY A 1 102 ? 19.877 -1.466 -17.905 1.00 88.50 102 GLY A N 1
ATOM 760 C CA . GLY A 1 102 ? 20.452 -0.884 -16.685 1.00 88.50 102 GLY A CA 1
ATOM 761 C C . GLY A 1 102 ? 19.814 -1.382 -15.384 1.00 88.50 102 GLY A C 1
ATOM 762 O O . GLY A 1 102 ? 18.793 -2.071 -15.378 1.00 88.50 102 GLY A O 1
ATOM 763 N N . ASN A 1 103 ? 20.422 -1.020 -14.254 1.00 93.00 103 ASN A N 1
ATOM 764 C CA . ASN A 1 103 ? 20.013 -1.496 -12.933 1.00 93.00 103 ASN A CA 1
ATOM 765 C C . ASN A 1 103 ? 19.081 -0.505 -12.232 1.00 93.00 103 ASN A C 1
ATOM 767 O O . ASN A 1 103 ? 19.287 0.708 -12.297 1.00 93.00 103 ASN A O 1
ATOM 771 N N . PHE A 1 104 ? 18.120 -1.033 -11.480 1.00 95.00 104 PHE A N 1
ATOM 772 C CA . PHE A 1 104 ? 17.330 -0.276 -10.521 1.00 95.00 104 PHE A CA 1
ATOM 773 C C . PHE A 1 104 ? 17.222 -1.042 -9.206 1.00 95.00 104 PHE A C 1
ATOM 775 O O . PHE A 1 104 ? 17.053 -2.263 -9.190 1.00 95.00 104 PHE A O 1
ATOM 782 N N . ALA A 1 105 ? 17.336 -0.318 -8.096 1.00 95.75 105 ALA A N 1
ATOM 783 C CA . ALA A 1 105 ? 17.288 -0.898 -6.769 1.00 95.75 105 ALA A CA 1
ATOM 784 C C . ALA A 1 105 ? 16.438 -0.069 -5.810 1.00 95.75 105 ALA A C 1
ATOM 786 O O . ALA A 1 105 ? 16.611 1.146 -5.712 1.00 95.75 105 ALA A O 1
ATOM 787 N N . ILE A 1 106 ? 15.576 -0.747 -5.054 1.00 96.06 106 ILE A N 1
ATOM 788 C CA . ILE A 1 106 ? 14.864 -0.169 -3.914 1.00 96.06 106 ILE A CA 1
ATOM 789 C C . ILE A 1 106 ? 15.805 -0.205 -2.712 1.00 96.06 106 ILE A C 1
ATOM 791 O O . ILE A 1 106 ? 16.329 -1.263 -2.350 1.00 96.06 106 ILE A O 1
ATOM 795 N N . ASN A 1 107 ? 16.033 0.965 -2.121 1.00 95.25 107 ASN A N 1
ATOM 796 C CA . ASN A 1 107 ? 16.905 1.132 -0.964 1.00 95.25 107 ASN A CA 1
ATOM 797 C C . ASN A 1 107 ? 16.134 0.929 0.341 1.00 95.25 107 ASN A C 1
ATOM 799 O O . ASN A 1 107 ? 16.631 0.252 1.234 1.00 95.25 107 ASN A O 1
ATOM 803 N N . ASP A 1 108 ? 14.941 1.516 0.433 1.00 95.06 108 ASP A N 1
ATOM 804 C CA . ASP A 1 108 ? 14.082 1.450 1.614 1.00 95.06 108 ASP A CA 1
ATOM 805 C C . ASP A 1 108 ? 12.615 1.650 1.223 1.00 95.06 108 ASP A C 1
ATOM 807 O O . ASP A 1 108 ? 12.326 2.254 0.181 1.00 95.06 108 ASP A O 1
ATOM 811 N N . PHE A 1 109 ? 11.698 1.153 2.049 1.00 95.56 109 PHE A N 1
ATOM 812 C CA . PHE A 1 109 ? 10.265 1.263 1.832 1.00 95.56 109 PHE A CA 1
ATOM 813 C C . PHE A 1 109 ? 9.469 1.262 3.143 1.00 95.56 109 PHE A C 1
ATOM 815 O O . PHE A 1 109 ? 9.801 0.565 4.097 1.00 95.56 109 PHE A O 1
ATOM 822 N N . THR A 1 110 ? 8.350 1.984 3.143 1.00 96.94 110 THR A N 1
ATOM 823 C CA . THR A 1 110 ? 7.446 2.114 4.287 1.00 96.94 110 THR A CA 1
ATOM 824 C C . THR A 1 110 ? 5.999 2.153 3.814 1.00 96.94 110 THR A C 1
ATOM 826 O O . THR A 1 110 ? 5.639 2.951 2.948 1.00 96.94 110 THR A O 1
ATOM 829 N N . PHE A 1 111 ? 5.147 1.339 4.434 1.00 97.31 111 PHE A N 1
ATOM 830 C CA . PHE A 1 111 ? 3.695 1.488 4.356 1.00 97.31 111 PHE A CA 1
ATOM 831 C C . PHE A 1 111 ? 3.211 2.226 5.602 1.00 97.31 111 PHE A C 1
ATOM 833 O O . PHE A 1 111 ? 3.377 1.741 6.719 1.00 97.31 111 PHE A O 1
ATOM 840 N N . 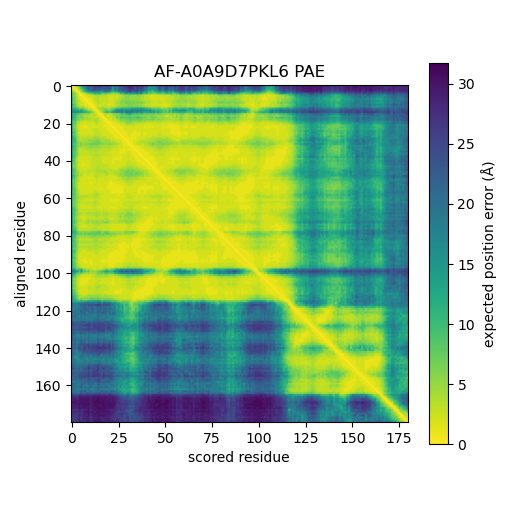ASN A 1 112 ? 2.629 3.404 5.407 1.00 97.38 112 ASN A N 1
ATOM 841 C CA . ASN A 1 112 ? 2.023 4.190 6.470 1.00 97.38 112 ASN A CA 1
ATOM 842 C C . ASN A 1 112 ? 0.533 3.869 6.555 1.00 97.38 112 ASN A C 1
ATOM 844 O O . ASN A 1 112 ? -0.134 3.679 5.535 1.00 97.38 112 ASN A O 1
ATOM 848 N N . GLY A 1 113 ? 0.012 3.829 7.776 1.00 93.62 113 GLY A N 1
ATOM 849 C CA . GLY A 1 113 ? -1.371 3.467 8.034 1.00 93.62 113 GLY A CA 1
ATOM 850 C C . GLY A 1 113 ? -1.624 3.165 9.505 1.00 93.62 113 GLY A C 1
ATOM 851 O O . GLY A 1 113 ? -0.803 3.473 10.370 1.00 93.62 113 GLY A O 1
ATOM 852 N N . SER A 1 114 ? -2.761 2.539 9.773 1.00 89.69 114 SER A N 1
ATOM 853 C CA . SER A 1 114 ? -3.114 1.973 11.067 1.00 89.69 114 SER A CA 1
ATOM 854 C C . SER A 1 114 ? -3.542 0.521 10.905 1.00 89.69 114 SER A C 1
ATOM 856 O O . SER A 1 114 ? -4.056 0.109 9.864 1.00 89.69 114 SER A O 1
ATOM 858 N N . VAL A 1 115 ? -3.344 -0.259 11.959 1.00 86.38 115 VAL A N 1
ATOM 859 C CA . VAL A 1 115 ? -3.978 -1.565 12.102 1.00 86.38 115 VAL A CA 1
ATOM 860 C C . VAL A 1 115 ? -5.042 -1.396 13.170 1.00 86.38 115 VAL A C 1
ATOM 862 O O . VAL A 1 115 ? -4.736 -0.902 14.256 1.00 86.38 115 VAL A O 1
ATOM 865 N N . ALA A 1 116 ? -6.285 -1.739 12.851 1.00 74.88 116 ALA A N 1
ATOM 866 C CA . ALA A 1 116 ? -7.355 -1.706 13.835 1.00 74.88 116 ALA A CA 1
ATOM 867 C C . ALA A 1 116 ? -7.602 -3.106 14.400 1.00 74.88 116 ALA A C 1
ATOM 869 O O . ALA A 1 116 ? -7.443 -4.118 13.709 1.00 74.88 116 ALA A O 1
ATOM 870 N N . LEU A 1 117 ? -7.955 -3.128 15.683 1.00 68.19 117 LEU A N 1
ATOM 871 C CA . LEU A 1 117 ? -8.144 -4.345 16.452 1.00 68.19 117 LEU A CA 1
ATOM 872 C C . LEU A 1 117 ? -9.545 -4.919 16.211 1.00 68.19 117 LEU A C 1
ATOM 874 O O . LEU A 1 117 ? -10.526 -4.171 16.237 1.00 68.19 117 LEU A O 1
ATOM 878 N N . PRO A 1 118 ? -9.671 -6.242 16.059 1.00 63.59 118 PRO A N 1
ATOM 879 C CA . PRO A 1 118 ? -10.954 -6.914 16.159 1.00 63.59 118 PRO A CA 1
ATOM 880 C C . PRO A 1 118 ? -11.419 -6.938 17.607 1.00 63.59 118 PRO A C 1
ATOM 882 O O . PRO A 1 118 ? -10.957 -7.752 18.404 1.00 63.59 118 PRO A O 1
ATOM 885 N N . ILE A 1 119 ? -12.396 -6.105 17.937 1.00 67.12 119 ILE A N 1
ATOM 886 C CA . ILE A 1 119 ? -13.234 -6.349 19.110 1.00 67.12 119 ILE A CA 1
ATOM 887 C C . ILE A 1 119 ? -14.496 -7.039 18.599 1.00 67.12 119 ILE A C 1
ATOM 889 O O . ILE A 1 119 ? -15.299 -6.437 17.888 1.00 67.12 119 ILE A O 1
ATOM 893 N N . GLN A 1 120 ? -14.661 -8.318 18.934 1.00 67.81 120 GLN A N 1
ATOM 894 C CA . GLN A 1 120 ? -15.895 -9.058 18.669 1.00 67.81 120 GLN A CA 1
ATOM 895 C C . GLN A 1 120 ? -16.637 -9.272 19.984 1.00 67.81 120 GLN A C 1
ATOM 897 O O . GLN A 1 120 ? -16.071 -9.828 20.921 1.00 67.81 120 GLN A O 1
ATOM 902 N N . LEU A 1 121 ? -17.906 -8.869 20.052 1.00 70.88 121 LEU A N 1
ATOM 903 C CA . LEU A 1 121 ? -18.776 -9.116 21.203 1.00 70.88 121 LEU A CA 1
ATOM 904 C C . LEU A 1 121 ? -19.511 -10.454 21.024 1.00 70.88 121 LEU A C 1
ATOM 906 O O . LEU A 1 121 ? -20.124 -10.694 19.989 1.00 70.88 121 LEU A O 1
ATOM 910 N N . ILE A 1 122 ? -19.479 -11.311 22.044 1.00 73.38 122 ILE A N 1
ATOM 911 C CA . ILE A 1 122 ? -20.370 -12.477 22.174 1.00 73.38 122 ILE A CA 1
ATOM 912 C C . ILE A 1 122 ? -21.774 -12.003 22.538 1.00 73.38 122 ILE A C 1
ATOM 914 O O . ILE A 1 122 ? -22.765 -12.492 22.003 1.00 73.38 122 ILE A O 1
ATOM 918 N N . ASN A 1 123 ? -21.865 -11.079 23.492 1.00 72.06 123 ASN A N 1
ATOM 919 C CA . ASN A 1 123 ? -23.121 -10.492 23.925 1.00 72.06 123 ASN A CA 1
ATOM 920 C C . ASN A 1 123 ? -22.896 -9.080 24.458 1.00 72.06 123 ASN A C 1
ATOM 922 O O . ASN A 1 123 ? -21.796 -8.721 24.878 1.00 72.06 123 ASN A O 1
ATOM 926 N N . PHE A 1 124 ? -23.971 -8.305 24.446 1.00 81.50 124 PHE A N 1
ATOM 927 C CA . PHE A 1 124 ? -24.058 -7.016 25.101 1.00 81.50 124 PHE A CA 1
ATOM 928 C C . PHE A 1 124 ? -25.490 -6.862 25.615 1.00 81.50 124 PHE A C 1
ATOM 930 O O . PHE A 1 124 ? -26.434 -6.773 24.834 1.00 81.50 124 PHE A O 1
ATOM 937 N N . ASN A 1 125 ? -25.652 -6.906 26.933 1.00 81.19 125 ASN A N 1
ATOM 938 C CA . ASN A 1 125 ? -26.935 -6.952 27.617 1.00 81.19 125 ASN A CA 1
ATOM 939 C C . ASN A 1 125 ? -27.053 -5.798 28.603 1.00 81.19 125 ASN A C 1
ATOM 941 O O . ASN A 1 125 ? -26.147 -5.540 29.400 1.00 81.19 125 ASN A O 1
ATOM 945 N N . VAL A 1 126 ? -28.222 -5.169 28.596 1.00 83.38 126 VAL A N 1
ATOM 946 C CA . VAL A 1 126 ? -28.589 -4.103 29.523 1.00 83.38 126 VAL A CA 1
ATOM 947 C C . VAL A 1 126 ? -29.847 -4.527 30.257 1.00 83.38 126 VAL A C 1
ATOM 949 O O . VAL A 1 126 ? -30.885 -4.756 29.640 1.00 83.38 126 VAL A O 1
ATOM 952 N N . ILE A 1 127 ? -29.762 -4.613 31.578 1.00 83.69 127 ILE A N 1
ATOM 953 C CA . ILE A 1 127 ? -30.927 -4.769 32.443 1.00 83.69 127 ILE A CA 1
ATOM 954 C C . ILE A 1 127 ? -31.304 -3.370 32.908 1.00 83.69 127 ILE A C 1
ATOM 956 O O . ILE A 1 127 ? -30.572 -2.746 33.678 1.00 83.69 127 ILE A O 1
ATOM 960 N N . GLN A 1 128 ? -32.423 -2.863 32.396 1.00 81.69 128 GLN A N 1
ATOM 961 C CA . GLN A 1 128 ? -32.948 -1.567 32.803 1.00 81.69 128 GLN A CA 1
ATOM 962 C C . GLN A 1 128 ? -33.655 -1.694 34.155 1.00 81.69 128 GLN A C 1
ATOM 964 O O . GLN A 1 128 ? -34.652 -2.400 34.282 1.00 81.69 128 GLN A O 1
ATOM 969 N N . ASP A 1 129 ? -33.127 -0.988 35.148 1.00 80.06 129 ASP A N 1
ATOM 970 C CA . ASP A 1 129 ? -33.732 -0.762 36.462 1.00 80.06 129 ASP A CA 1
ATOM 971 C C . ASP A 1 129 ? -33.289 0.632 36.954 1.00 80.06 129 ASP A C 1
ATOM 973 O O . ASP A 1 129 ? -32.574 1.342 36.238 1.00 80.06 129 ASP A O 1
ATOM 977 N N . GLN A 1 130 ? -33.661 1.043 38.171 1.00 76.94 130 GLN A N 1
ATOM 978 C CA . GLN A 1 130 ? -33.183 2.295 38.771 1.00 76.94 130 GLN A CA 1
ATOM 979 C C . GLN A 1 130 ? -31.648 2.394 38.791 1.00 76.94 130 GLN A C 1
ATOM 981 O O . GLN A 1 130 ? -31.111 3.495 38.690 1.00 76.94 130 GLN A O 1
ATOM 986 N N . ASN A 1 131 ? -30.957 1.248 38.841 1.00 79.81 131 ASN A N 1
ATOM 987 C CA . ASN A 1 131 ? -29.519 1.121 38.614 1.00 79.81 131 ASN A CA 1
ATOM 988 C C . ASN A 1 131 ? -29.265 0.151 37.448 1.00 79.81 131 ASN A C 1
ATOM 990 O O . ASN A 1 131 ? -29.238 -1.061 37.671 1.00 79.81 131 ASN A O 1
ATOM 994 N N . PRO A 1 132 ? -29.084 0.648 36.212 1.00 80.38 132 PRO A N 1
ATOM 995 C CA . PRO A 1 132 ? -28.894 -0.208 35.050 1.00 80.38 132 PRO A CA 1
ATOM 996 C C . PRO A 1 132 ? -27.671 -1.110 35.210 1.00 80.38 132 PRO A C 1
ATOM 998 O O . PRO A 1 132 ? -26.581 -0.634 35.535 1.00 80.38 132 PRO A O 1
ATOM 1001 N N . ILE A 1 133 ? -27.841 -2.402 34.936 1.00 82.38 133 ILE A N 1
ATOM 1002 C CA . ILE A 1 133 ? -26.731 -3.356 34.893 1.00 82.38 133 ILE A CA 1
ATOM 1003 C C . ILE A 1 133 ? -26.372 -3.580 33.434 1.00 82.38 133 ILE A C 1
ATOM 1005 O O . ILE A 1 133 ? -27.203 -4.020 32.642 1.00 82.38 133 ILE A O 1
ATOM 1009 N N . ILE A 1 134 ? -25.122 -3.291 33.090 1.00 84.62 134 ILE A N 1
ATOM 1010 C CA . ILE A 1 134 ? -24.573 -3.527 31.759 1.00 84.62 134 ILE A CA 1
ATOM 1011 C C . ILE A 1 134 ? -23.599 -4.693 31.874 1.00 84.62 134 ILE A C 1
ATOM 1013 O O . ILE A 1 134 ? -22.706 -4.685 32.720 1.00 84.62 134 ILE A O 1
ATOM 1017 N N . SER A 1 135 ? -23.790 -5.703 31.035 1.00 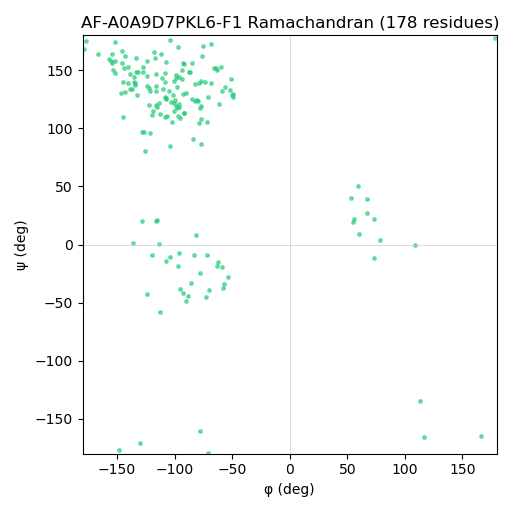78.75 135 SER A N 1
ATOM 1018 C CA . SER A 1 135 ? -22.935 -6.884 30.968 1.00 78.75 135 SER A CA 1
ATOM 1019 C C . SER A 1 135 ? -22.622 -7.193 29.515 1.00 78.75 135 SER A C 1
ATOM 1021 O O . SER A 1 135 ? -23.497 -7.114 28.658 1.00 78.75 135 SER A O 1
ATOM 1023 N N . TRP A 1 136 ? -21.373 -7.525 29.233 1.00 81.44 136 TRP A N 1
ATOM 1024 C CA . TRP A 1 136 ? -20.941 -7.957 27.915 1.00 81.44 136 TRP A CA 1
ATOM 1025 C C . TRP A 1 136 ? -19.896 -9.049 28.062 1.00 81.44 136 TRP A C 1
ATOM 1027 O O . TRP A 1 136 ? -19.292 -9.226 29.123 1.00 81.44 136 TRP A O 1
ATOM 1037 N N . ALA A 1 137 ? -19.689 -9.774 26.979 1.00 70.81 137 ALA A N 1
ATOM 1038 C CA . ALA A 1 137 ? -18.592 -10.705 26.830 1.00 70.81 137 ALA A CA 1
ATOM 1039 C C . ALA A 1 137 ? -18.049 -10.557 25.418 1.00 70.81 137 ALA A C 1
ATOM 1041 O O . ALA A 1 137 ? -18.811 -10.309 24.482 1.00 70.81 137 ALA A O 1
ATOM 1042 N N . THR A 1 138 ? -16.750 -10.734 25.259 1.00 73.88 138 THR A N 1
ATOM 1043 C CA . THR A 1 138 ? -16.065 -10.676 23.972 1.00 73.88 138 THR A CA 1
ATOM 1044 C C . THR A 1 138 ? -15.628 -12.055 23.519 1.00 73.88 138 THR A C 1
ATOM 1046 O O . THR A 1 138 ? -15.341 -12.948 24.316 1.00 73.88 138 THR A O 1
ATOM 1049 N N . LEU A 1 139 ? -15.642 -12.238 22.201 1.00 62.75 139 LEU A N 1
ATOM 1050 C CA . LEU A 1 139 ? -15.166 -13.437 21.525 1.00 62.75 139 LEU A CA 1
ATOM 1051 C C . LEU A 1 139 ? -13.661 -13.328 21.275 1.00 62.75 139 LEU A C 1
ATOM 1053 O O . LEU A 1 139 ? -12.948 -14.325 21.348 1.00 62.75 139 LEU A O 1
ATOM 1057 N N . SER A 1 140 ? -13.186 -12.105 21.028 1.00 63.59 140 SER A N 1
ATOM 1058 C CA . SER A 1 140 ? -11.771 -11.761 20.975 1.00 63.59 140 SER A CA 1
ATOM 1059 C C . SER A 1 140 ? -11.536 -10.340 21.486 1.00 63.59 140 SER A C 1
ATOM 1061 O O . SER A 1 140 ? -12.171 -9.393 21.017 1.00 63.59 140 SER A O 1
ATOM 1063 N N . GLU A 1 141 ? -10.573 -10.224 22.394 1.00 62.47 141 GLU A N 1
ATOM 1064 C CA . GLU A 1 141 ? -9.915 -8.991 22.829 1.00 62.47 141 GLU A CA 1
ATOM 1065 C C . GLU A 1 141 ? -8.410 -9.240 22.700 1.00 62.47 141 GLU A C 1
ATOM 1067 O O . GLU A 1 141 ? -7.799 -9.890 23.548 1.00 62.47 141 GLU A O 1
ATOM 1072 N N . SER A 1 142 ? -7.804 -8.805 21.597 1.00 56.06 142 SER A N 1
ATOM 1073 C CA . SER A 1 142 ? -6.348 -8.830 21.439 1.00 56.06 142 SER A CA 1
ATOM 1074 C C . SER A 1 142 ? -5.832 -7.404 21.313 1.00 56.06 142 SER A C 1
ATOM 1076 O O . SER A 1 142 ? -6.395 -6.601 20.573 1.00 56.06 142 SER A O 1
ATOM 1078 N N . ASP A 1 143 ? -4.790 -7.085 22.084 1.00 57.09 143 ASP A N 1
ATOM 1079 C CA . ASP A 1 143 ? -4.170 -5.756 22.174 1.00 57.09 143 ASP A CA 1
ATOM 1080 C C . ASP A 1 143 ? -5.127 -4.608 22.552 1.00 57.09 143 ASP A C 1
ATOM 1082 O O . ASP A 1 143 ? -4.832 -3.445 22.282 1.00 57.09 143 ASP A O 1
ATOM 1086 N N . ASN A 1 144 ? -6.273 -4.901 23.180 1.00 65.94 144 ASN A N 1
ATOM 1087 C CA . ASN A 1 144 ? -7.158 -3.867 23.707 1.00 65.94 144 ASN A CA 1
ATOM 1088 C C . ASN A 1 144 ? -6.622 -3.331 25.046 1.00 65.94 144 ASN A C 1
ATOM 1090 O O . ASN A 1 144 ? -6.170 -4.089 25.901 1.00 65.94 144 ASN A O 1
ATOM 1094 N N . SER A 1 145 ? -6.690 -2.014 25.251 1.00 64.12 145 SER A N 1
ATOM 1095 C CA . SER A 1 145 ? -6.203 -1.382 26.492 1.00 64.12 145 SER A CA 1
ATOM 1096 C C . SER A 1 145 ? -7.305 -1.155 27.526 1.00 64.12 145 SER A C 1
ATOM 1098 O O . SER A 1 145 ? -7.073 -1.269 28.729 1.00 64.12 145 SER A O 1
ATOM 1100 N N . HIS A 1 146 ? -8.495 -0.770 27.069 1.00 71.56 146 HIS A N 1
ATOM 1101 C CA . HIS A 1 146 ? -9.646 -0.491 27.913 1.00 71.56 146 HIS A CA 1
ATOM 1102 C C . HIS A 1 146 ? -10.916 -0.404 27.071 1.00 71.56 146 HIS A C 1
ATOM 1104 O O . HIS A 1 146 ? -10.870 -0.158 25.869 1.00 71.56 146 HIS A O 1
ATOM 1110 N N . PHE A 1 147 ? -12.057 -0.490 27.742 1.00 78.81 147 PHE A N 1
ATOM 1111 C CA . PHE A 1 147 ? -13.341 -0.061 27.208 1.00 78.81 147 PHE A CA 1
ATOM 1112 C C . PHE A 1 147 ? -13.710 1.306 27.768 1.00 78.81 147 PHE A C 1
ATOM 1114 O O . PHE A 1 147 ? -13.508 1.582 28.955 1.00 78.81 147 PHE A O 1
ATOM 1121 N N . ILE A 1 148 ? -14.282 2.162 26.926 1.00 84.31 148 ILE A N 1
ATOM 1122 C CA . ILE A 1 148 ? -14.976 3.367 27.377 1.00 84.31 148 ILE A CA 1
ATOM 1123 C C . ILE A 1 148 ? -16.464 3.042 27.364 1.00 84.31 148 ILE A C 1
ATOM 1125 O O . ILE A 1 148 ? -16.995 2.601 26.354 1.00 84.31 148 ILE A O 1
ATOM 1129 N N . LEU A 1 149 ? -17.118 3.223 28.507 1.00 84.62 149 LEU A N 1
ATOM 1130 C CA . LEU A 1 149 ? -18.565 3.129 28.603 1.00 84.62 149 LEU A CA 1
ATOM 1131 C C . LEU A 1 149 ? -19.139 4.536 28.505 1.00 84.62 149 LEU A C 1
ATOM 1133 O O . LEU A 1 149 ? -18.832 5.384 29.347 1.00 84.62 149 LEU A O 1
ATOM 1137 N N . GLU A 1 150 ? -19.989 4.763 27.514 1.00 88.38 150 GLU A N 1
ATOM 1138 C CA . GLU A 1 150 ? -20.652 6.040 27.265 1.00 88.38 150 GLU A CA 1
ATOM 1139 C C . GLU A 1 150 ? -22.171 5.851 27.231 1.00 88.38 150 GLU A C 1
ATOM 1141 O O . GLU A 1 150 ? -22.669 4.744 27.028 1.00 88.38 150 GLU A O 1
ATOM 1146 N N . ARG A 1 151 ? -22.914 6.932 27.474 1.00 85.56 151 ARG A N 1
ATOM 1147 C CA . ARG A 1 151 ? -24.378 6.963 27.378 1.00 85.56 151 ARG A CA 1
ATOM 1148 C C . ARG A 1 151 ? -24.825 8.256 26.724 1.00 85.56 151 ARG A C 1
ATOM 1150 O O . ARG A 1 151 ? -24.410 9.328 27.163 1.00 85.56 151 ARG A O 1
ATOM 1157 N N . SER A 1 152 ? -25.746 8.141 25.776 1.00 86.69 152 SER A N 1
ATOM 1158 C CA . SER A 1 152 ? -26.543 9.251 25.260 1.00 86.69 152 SER A CA 1
ATOM 1159 C C . SER A 1 152 ? -28.012 9.082 25.665 1.00 86.69 152 SER A C 1
ATOM 1161 O O . SER A 1 152 ? -28.417 8.019 26.133 1.00 86.69 152 SER A O 1
ATOM 1163 N N . ARG A 1 153 ? -28.805 10.152 25.560 1.00 83.25 153 ARG A N 1
ATOM 1164 C CA . ARG A 1 153 ? -30.278 10.070 25.590 1.00 83.25 153 ARG A CA 1
ATOM 1165 C C . ARG A 1 153 ? -30.888 10.061 24.190 1.00 83.25 153 ARG A C 1
ATOM 1167 O O . ARG A 1 153 ? -32.059 9.727 24.055 1.00 83.25 153 ARG A O 1
ATOM 1174 N N . GLU A 1 154 ? -30.117 10.493 23.198 1.00 87.31 154 GLU A N 1
ATOM 1175 C CA . GLU A 1 154 ? -30.601 10.838 21.858 1.00 87.31 154 GLU A CA 1
ATOM 1176 C C . GLU A 1 154 ? -29.710 10.300 20.733 1.00 87.31 154 GLU A C 1
ATOM 1178 O O . GLU A 1 154 ? -30.008 10.511 19.565 1.00 87.31 154 GLU A O 1
ATOM 1183 N N . GLY A 1 155 ? -28.644 9.571 21.075 1.00 78.62 155 GLY A N 1
ATOM 1184 C CA . GLY A 1 155 ? -27.748 8.928 20.115 1.00 78.62 155 GLY A CA 1
ATOM 1185 C C . GLY A 1 155 ? -26.729 9.857 19.449 1.00 78.62 155 GLY A C 1
ATOM 1186 O O . GLY A 1 155 ? -25.974 9.382 18.609 1.00 78.62 155 GLY A O 1
ATOM 1187 N N . GLU A 1 156 ? -26.679 11.136 19.829 1.00 80.81 156 GLU A N 1
ATOM 1188 C CA . GLU A 1 156 ? -25.769 12.143 19.255 1.00 80.81 156 GLU A CA 1
ATOM 1189 C C . GLU A 1 156 ? -24.720 12.596 20.284 1.00 80.81 156 GLU A C 1
ATOM 1191 O O . GLU A 1 156 ? -23.519 12.412 20.086 1.00 80.81 156 GLU A O 1
ATOM 1196 N N . ASP A 1 157 ? -25.168 13.119 21.433 1.00 86.44 157 ASP A N 1
ATOM 1197 C CA . ASP A 1 157 ? -24.282 13.574 22.508 1.00 86.44 157 ASP A CA 1
ATOM 1198 C C . ASP A 1 157 ? -24.019 12.453 23.519 1.00 86.44 157 ASP A C 1
ATOM 1200 O O . ASP A 1 157 ? -24.914 12.026 24.259 1.00 86.44 157 ASP A O 1
ATOM 1204 N N . PHE A 1 158 ? -22.777 11.975 23.578 1.00 86.00 158 PHE A N 1
ATOM 1205 C CA . PHE A 1 158 ? -22.362 10.891 24.470 1.00 86.00 158 PHE A CA 1
ATOM 1206 C C . PHE A 1 158 ? -21.629 11.420 25.702 1.00 86.00 158 PHE A C 1
ATOM 1208 O O 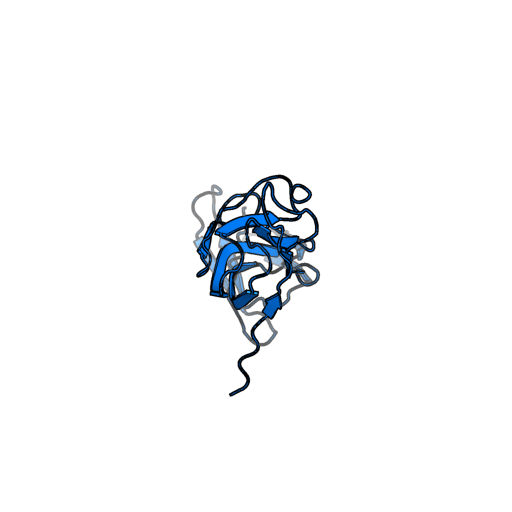. PHE A 1 158 ? -20.653 12.164 25.612 1.00 86.00 158 PHE A O 1
ATOM 1215 N N . ILE A 1 159 ? -22.078 10.993 26.885 1.00 88.62 159 ILE A N 1
ATOM 1216 C CA . ILE A 1 159 ? -21.406 11.266 28.156 1.00 88.62 159 ILE A CA 1
ATOM 1217 C C . ILE A 1 159 ? -20.672 10.005 28.593 1.00 88.62 159 ILE A C 1
ATOM 1219 O O . ILE A 1 159 ? -21.284 8.955 28.810 1.00 88.62 159 ILE A O 1
ATOM 1223 N N . LYS A 1 160 ? -19.362 10.126 28.800 1.00 91.00 160 LYS A N 1
ATOM 1224 C CA . LYS A 1 160 ? -18.543 9.071 29.392 1.00 91.00 160 LYS A CA 1
ATOM 1225 C C . LYS A 1 160 ? -19.009 8.747 30.814 1.00 91.00 160 LYS A C 1
ATOM 1227 O O . LYS A 1 160 ? -18.970 9.599 31.699 1.00 91.00 160 LYS A O 1
ATOM 1232 N N . ILE A 1 161 ? -19.395 7.492 31.037 1.00 87.81 161 ILE A N 1
ATOM 1233 C CA . ILE A 1 161 ? -19.739 6.935 32.350 1.00 87.81 161 ILE A CA 1
ATOM 1234 C C . ILE A 1 161 ? -18.492 6.356 33.017 1.00 87.81 161 ILE A C 1
ATOM 1236 O O . ILE A 1 161 ? -18.254 6.615 34.195 1.00 87.81 161 ILE A O 1
ATOM 1240 N N . ASN A 1 162 ? -17.708 5.546 32.294 1.00 84.75 162 ASN A N 1
ATOM 1241 C CA . ASN A 1 162 ? -16.579 4.827 32.889 1.00 84.75 162 ASN A CA 1
ATOM 1242 C C . ASN A 1 162 ? -15.477 4.474 31.876 1.00 84.75 162 ASN A C 1
ATOM 1244 O O . ASN A 1 162 ? -15.681 4.486 30.665 1.00 84.75 162 ASN A O 1
ATOM 1248 N N . THR A 1 163 ? -14.303 4.124 32.397 1.00 86.56 163 THR A N 1
ATOM 1249 C CA . THR A 1 163 ? -13.219 3.448 31.682 1.00 86.56 163 THR A CA 1
ATOM 1250 C C . THR A 1 163 ? -12.953 2.121 32.383 1.00 86.56 163 THR A C 1
ATOM 1252 O O . THR A 1 163 ? -12.444 2.107 33.501 1.00 86.56 163 THR A O 1
ATOM 1255 N N . ILE A 1 164 ? -13.273 1.007 31.726 1.00 82.94 164 ILE A N 1
ATOM 1256 C CA . ILE A 1 164 ? -12.983 -0.337 32.230 1.00 82.94 164 ILE A CA 1
ATOM 1257 C C . ILE A 1 164 ? -11.621 -0.763 31.687 1.00 82.94 164 ILE A C 1
ATOM 1259 O O . ILE A 1 164 ? -11.473 -0.932 30.481 1.00 82.94 164 ILE A O 1
ATOM 1263 N N . GLN A 1 165 ? -10.625 -0.904 32.564 1.00 76.12 165 GLN A N 1
ATOM 1264 C CA . GLN A 1 165 ? -9.323 -1.452 32.175 1.00 76.12 165 GLN A CA 1
ATOM 1265 C C . GLN A 1 165 ? -9.463 -2.936 31.829 1.00 76.12 165 GLN A C 1
ATOM 1267 O O . GLN A 1 165 ? -10.153 -3.680 32.528 1.00 76.12 165 GLN A O 1
ATOM 1272 N N . GLU A 1 166 ? -8.780 -3.353 30.772 1.00 67.50 166 GLU A N 1
ATOM 1273 C CA . GLU A 1 166 ? -8.589 -4.764 30.451 1.00 67.50 166 GLU A CA 1
ATOM 1274 C C . GLU A 1 166 ? -7.772 -5.462 31.551 1.00 67.50 166 GLU A C 1
ATOM 1276 O O . GLU A 1 166 ? -6.964 -4.845 32.250 1.00 67.50 166 GLU A O 1
ATOM 1281 N N . LYS A 1 167 ? -7.984 -6.771 31.730 1.00 50.31 167 LYS A N 1
ATOM 1282 C CA . LYS A 1 167 ? -7.238 -7.578 32.715 1.00 50.31 167 LYS A CA 1
ATOM 1283 C C . LYS A 1 167 ? -5.878 -8.056 32.169 1.00 50.31 167 LYS A C 1
ATOM 1285 O O . LYS A 1 167 ? -5.078 -8.600 32.930 1.00 50.31 167 LYS A O 1
ATOM 1290 N N . ALA A 1 168 ? -5.612 -7.865 30.874 1.00 42.41 168 ALA A N 1
ATOM 1291 C CA . ALA A 1 168 ? -4.352 -8.198 30.206 1.00 42.41 168 ALA A CA 1
ATOM 1292 C C . ALA A 1 168 ? -3.374 -6.995 30.181 1.00 42.41 168 ALA A C 1
ATOM 1294 O O . ALA A 1 168 ? -3.816 -5.852 30.306 1.00 42.41 168 ALA A O 1
ATOM 1295 N N . PRO A 1 169 ? -2.042 -7.210 30.070 1.00 35.59 169 PRO A N 1
ATOM 1296 C CA . PRO A 1 169 ? -1.061 -6.128 30.170 1.00 35.59 169 PRO A CA 1
ATOM 1297 C C . PRO A 1 169 ? -1.191 -5.127 29.006 1.00 35.59 169 PRO A C 1
ATOM 1299 O O . PRO A 1 169 ? -1.603 -5.507 27.913 1.00 35.59 169 PRO A O 1
ATOM 1302 N N . PRO A 1 170 ? -0.820 -3.853 29.219 1.00 40.19 170 PRO A N 1
ATOM 1303 C CA . PRO A 1 170 ? -1.260 -2.739 28.385 1.00 40.19 170 PRO A CA 1
ATOM 1304 C C . PRO A 1 170 ? -0.516 -2.680 27.049 1.00 40.19 170 PRO A C 1
ATOM 1306 O O . PRO A 1 170 ? 0.703 -2.828 27.051 1.00 40.19 170 PRO A O 1
ATOM 1309 N N . MET A 1 171 ? -1.223 -2.358 25.955 1.00 45.62 171 MET A N 1
ATOM 1310 C CA . MET A 1 171 ? -0.781 -1.549 24.793 1.00 45.62 171 MET A CA 1
ATOM 1311 C C . MET A 1 171 ? -1.963 -1.373 23.794 1.00 45.62 171 MET A C 1
ATOM 1313 O O . MET A 1 171 ? -3.030 -1.896 24.070 1.00 45.62 171 MET A O 1
ATOM 1317 N N . PRO A 1 172 ? -1.825 -0.584 22.705 1.00 39.53 172 PRO A N 1
ATOM 1318 C CA . PRO A 1 172 ? -2.384 0.764 22.488 1.00 39.53 172 PRO A CA 1
ATOM 1319 C C . PRO A 1 172 ? -3.931 0.901 22.327 1.00 39.53 172 PRO A C 1
ATOM 1321 O O . PRO A 1 172 ? -4.700 -0.046 22.308 1.00 39.53 172 PRO A O 1
ATOM 1324 N N . LYS A 1 173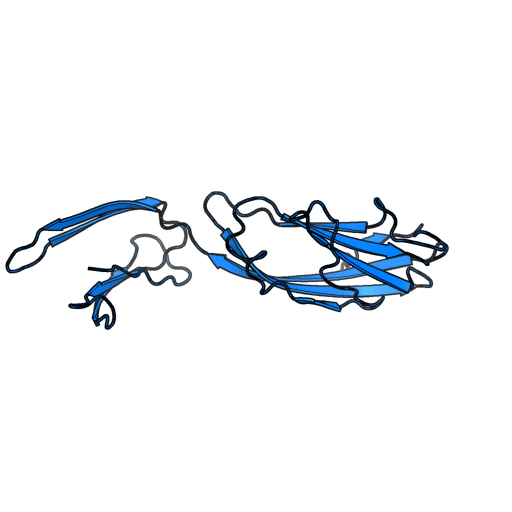 ? -4.397 2.159 22.281 1.00 40.28 173 LYS A N 1
ATOM 1325 C CA . LYS A 1 173 ? -5.768 2.647 22.566 1.00 40.28 173 LYS A CA 1
ATOM 1326 C C . LYS A 1 173 ? -6.826 2.326 21.493 1.00 40.28 173 LYS A C 1
ATOM 1328 O O . LYS A 1 173 ? -6.571 2.580 20.322 1.00 40.28 173 LYS A O 1
ATOM 1333 N N . THR A 1 174 ? -8.045 1.959 21.914 1.00 43.75 174 THR A N 1
ATOM 1334 C CA . THR A 1 174 ? -9.275 1.986 21.090 1.00 43.75 174 THR A CA 1
ATOM 1335 C C . THR A 1 174 ? -10.464 2.476 21.930 1.00 43.75 174 THR A C 1
ATOM 1337 O O . THR A 1 174 ? -10.583 2.115 23.097 1.00 43.75 174 THR A O 1
ATOM 1340 N N . ASN A 1 175 ? -11.327 3.316 21.347 1.00 34.22 175 ASN A N 1
ATOM 1341 C CA . ASN A 1 175 ? -12.597 3.744 21.942 1.00 34.22 175 ASN A CA 1
ATOM 1342 C C . ASN A 1 175 ? -13.701 2.791 21.459 1.00 34.22 175 ASN A C 1
ATOM 1344 O O . ASN A 1 175 ? -13.827 2.579 20.254 1.00 34.22 175 ASN A O 1
ATOM 1348 N N . MET A 1 176 ? -14.513 2.246 22.364 1.00 42.25 176 MET A N 1
ATOM 1349 C CA . MET A 1 176 ? -15.719 1.496 22.005 1.00 42.25 176 MET A CA 1
ATOM 1350 C C . MET A 1 176 ? -16.933 2.414 22.187 1.00 42.25 176 MET A C 1
ATOM 1352 O O . MET A 1 176 ? -17.208 2.839 23.303 1.00 42.25 176 MET A O 1
ATOM 1356 N N . LEU A 1 177 ? -17.620 2.743 21.090 1.00 38.53 177 LEU A N 1
ATOM 1357 C CA . LEU A 1 177 ? -18.863 3.521 21.083 1.00 38.53 177 LEU A CA 1
ATOM 1358 C C . LEU A 1 177 ? -20.042 2.566 21.317 1.00 38.53 177 LEU A C 1
ATOM 1360 O O . LEU A 1 177 ? -20.203 1.601 20.571 1.00 38.53 177 LEU A O 1
ATOM 1364 N N . ILE A 1 178 ? -20.873 2.831 22.325 1.00 42.69 178 ILE A N 1
ATOM 1365 C CA . ILE A 1 178 ? -22.148 2.129 22.521 1.00 42.69 178 ILE A CA 1
ATOM 1366 C C . ILE A 1 178 ? -23.272 3.135 22.279 1.00 42.69 178 ILE A C 1
ATOM 1368 O O . ILE A 1 178 ? -23.449 4.064 23.063 1.00 42.69 178 ILE A O 1
ATOM 1372 N N . LEU A 1 179 ? -24.030 2.927 21.201 1.00 29.31 179 LEU A N 1
ATOM 1373 C CA . LEU A 1 179 ? -25.304 3.596 20.938 1.00 29.31 179 LEU A CA 1
ATOM 1374 C C . LEU A 1 179 ? -26.390 2.942 21.807 1.00 29.31 179 LEU A C 1
ATOM 1376 O O . LEU A 1 179 ? -26.646 1.744 21.677 1.00 29.31 179 LEU A O 1
ATOM 1380 N N . MET A 1 180 ? -27.012 3.728 22.685 1.00 38.22 180 MET A N 1
ATOM 1381 C CA . MET A 1 180 ? -28.320 3.443 23.284 1.00 38.22 180 MET A CA 1
ATOM 1382 C C . MET A 1 180 ? -29.210 4.659 23.104 1.00 38.22 180 MET A C 1
ATOM 1384 O O . MET A 1 180 ? -28.682 5.779 23.300 1.00 38.22 180 MET A O 1
#

Nearest PDB structures (foldseek):
  2xbz-assembly1_A-2  TM=5.351E-01  e=2.273E-01  Pseudomonas aeruginosa
  5x7r-assembly1_A  TM=4.928E-01  e=5.055E-01  Paenibacillus sp. 598K
  8ic1-assembly1_A  TM=4.285E-01  e=1.651E-01  Microbacterium arabinogalactanolyticum
  4qaw-assembly7_G  TM=3.841E-01  e=5.932E-01  Paenibacillus barcinonensis
  7vnj-assembly1_A  TM=4.301E-01  e=2.501E+00  Clostridioides difficile

pLDDT: mean 83.56, std 16.79, range [29.31, 98.56]

Secondary structure (DSSP, 8-state):
-----EEE----SSSSPPTT-EEEEEE-PPTT-EEEEEEEEEEEEEEB--SEEEEEEGGGTS-S-SB--BTTEEEEE--SGGGSSB-S-EEEEEEEES-TT-EEEEEEEEEEEEEE--EEEEEEEEE-SSS-EEEEEEEEESS--EEEEEE-SSSSSPEEEEEEE-SSPP----------

Mean predicted aligned error: 11.0 Å

Foldseek 3Di:
DDQDKAKDWPAAQDDDWDPPAWDKDKDADDAQKFWAFFKKWWFKAWDLAFQWKFKAKPLVPRDDGQDIAGLGIDIRGRNDPSRGRHNGMMMMIMIGHNRNTIMMIIRDMDTDTDMDHDWAWPDWDWDDDVDIDIDTDTPDDDQEAWEFDWDDPPQPDIDTPDTGGDPDDHDDYDYDDDGD